Protein AF-A0A7S3SCR7-F1 (afdb_monomer)

Mean predicted aligned error: 11.05 Å

Nearest PDB structures (foldseek):
  8h96-assembly1_A  TM=3.383E-01  e=7.870E-01  Mus musculus

Organism: NCBI:txid141414

Sequence (305 aa):
SLESLTVLGFEDAAMVNVLSRLSIPKSKAAPLRSLTVMGACHTASAQKAILTTLNRHAPTLVHLELNVWTEFLSDAVDPLAEIGVMPELKQLTIRAPPLWVPWEHFAECFPNLEELTFLYSQDFARNAVEVLDDCEHPAEQQELLQEHALWLYRDAVLFARDLHKRGFRRLAKQCQSLKEIRLSVIDCSNGYDVTPAEERPGLLWRRNSSPEVSQYFCRDSTTNNITRSRLKAQAELLESTSDFIYDHTWGFGDDDMEWSDSDTEADDMEAYEEVASTAGSAAMLQVVRLFDDPSLEADFGLRRQ

Foldseek 3Di:
DAQEDEAEDADLVVLLVCLVPPPQDPDPVHAHAYYAYAYEDADPSSLVSVQVSQQVRLQRYQYYADHYDHPHCPPDQDSLLSHAARANHAYYEYAQDRPPDDLLNVCRNYVQHAEYEHEQECPLQVVLCVLVVPDPDPVVSVVSSVVVLVVSLVVLVVSVLCCLQPVFLSNLVSRVNYFKYKYFYAQCNVVTGPQPPVRTQIWMWGQDPPPVRRSGTHTPPVSLVVSLVVLVVVLVVLVVVVVVVVVPPPPDPPDDDDDDPDDPPPVVVVVSSSVSVNSSSVSVNSSSVVVVPVVSVVVNVPPDD

Structure (mmCIF, N/CA/C/O backbone):
data_AF-A0A7S3SCR7-F1
#
_entry.id   AF-A0A7S3SCR7-F1
#
loop_
_atom_site.group_PDB
_atom_site.id
_atom_site.type_symbol
_atom_site.label_atom_id
_atom_site.label_alt_id
_atom_site.label_comp_id
_atom_site.label_asym_id
_atom_site.label_entity_id
_atom_site.label_seq_id
_atom_site.pdbx_PDB_ins_code
_atom_site.Cartn_x
_atom_site.Cartn_y
_atom_site.Cartn_z
_atom_site.occupancy
_atom_site.B_iso_or_equiv
_atom_site.auth_seq_id
_atom_site.auth_comp_id
_atom_site.auth_asym_id
_atom_site.auth_atom_id
_atom_site.pdbx_PDB_model_num
ATOM 1 N N . SER A 1 1 ? -18.235 19.054 3.644 1.00 76.31 1 SER A N 1
ATOM 2 C CA . SER A 1 1 ? -17.211 18.538 4.574 1.00 76.31 1 SER A CA 1
ATOM 3 C C . SER A 1 1 ? -16.077 17.956 3.756 1.00 76.31 1 SER A C 1
ATOM 5 O O . SER A 1 1 ? -16.361 17.430 2.692 1.00 76.31 1 SER A O 1
ATOM 7 N N . LEU A 1 2 ? -14.819 18.075 4.194 1.00 86.12 2 LEU A N 1
ATOM 8 C CA . LEU A 1 2 ? -13.703 17.374 3.547 1.00 86.12 2 LEU A CA 1
ATOM 9 C C . LEU A 1 2 ? -13.487 16.043 4.278 1.00 86.12 2 LEU A C 1
ATOM 11 O O . LEU A 1 2 ? -13.000 16.045 5.404 1.00 86.12 2 LEU A O 1
ATOM 15 N N . GLU A 1 3 ? -13.902 14.935 3.668 1.00 89.81 3 GLU A N 1
ATOM 16 C CA . GLU A 1 3 ? -13.838 13.591 4.276 1.00 89.81 3 GLU A CA 1
ATOM 17 C C . GLU A 1 3 ? -12.688 12.743 3.728 1.00 89.81 3 GLU A C 1
ATOM 19 O O . GLU A 1 3 ? -12.197 11.854 4.425 1.00 89.81 3 GLU A O 1
ATOM 24 N N . SER A 1 4 ? -12.228 13.062 2.518 1.00 92.44 4 SER A N 1
ATOM 25 C CA . SER A 1 4 ? -11.099 12.426 1.848 1.00 92.44 4 SER A CA 1
ATOM 26 C C . SER A 1 4 ? -10.122 13.487 1.356 1.00 92.44 4 SER A C 1
ATOM 28 O O . SER A 1 4 ? -10.550 14.539 0.873 1.00 92.44 4 SER A O 1
ATOM 30 N N . LEU A 1 5 ? -8.826 13.221 1.493 1.00 92.19 5 LEU A N 1
ATOM 31 C CA . LEU A 1 5 ? -7.755 14.076 1.002 1.00 92.19 5 LEU A CA 1
ATOM 32 C C . LEU A 1 5 ? -6.673 13.220 0.348 1.00 92.19 5 LEU A C 1
ATOM 34 O O . LEU A 1 5 ? -6.111 12.337 0.991 1.00 92.19 5 LEU A O 1
ATOM 38 N N . THR A 1 6 ? -6.326 13.564 -0.886 1.00 91.12 6 THR A N 1
ATOM 39 C CA . THR A 1 6 ? -5.171 13.012 -1.593 1.00 91.12 6 THR A CA 1
ATOM 40 C C . THR A 1 6 ? -4.126 14.107 -1.751 1.00 91.12 6 THR A C 1
ATOM 42 O O . THR A 1 6 ? -4.428 15.192 -2.249 1.00 91.12 6 THR A O 1
ATOM 45 N N . VAL A 1 7 ? -2.904 13.834 -1.304 1.00 88.56 7 VAL A N 1
ATOM 46 C CA . VAL A 1 7 ? -1.742 14.712 -1.442 1.00 88.56 7 VAL A CA 1
ATOM 47 C C . VAL A 1 7 ? -0.752 14.036 -2.377 1.00 88.56 7 VAL A C 1
ATOM 49 O O . VAL A 1 7 ? -0.239 12.964 -2.067 1.00 88.56 7 VAL A O 1
ATOM 52 N N . LEU A 1 8 ? -0.486 14.689 -3.504 1.00 86.12 8 LEU A N 1
ATOM 53 C CA . LEU A 1 8 ? 0.542 14.298 -4.464 1.00 86.12 8 LEU A CA 1
ATOM 54 C C . LEU A 1 8 ? 1.720 15.255 -4.291 1.00 86.12 8 LEU A C 1
ATOM 56 O O . LEU A 1 8 ? 1.548 16.466 -4.446 1.00 86.12 8 LEU A O 1
ATOM 60 N N . GLY A 1 9 ? 2.887 14.740 -3.913 1.00 79.56 9 GLY A N 1
ATOM 61 C CA . GLY A 1 9 ? 4.084 15.551 -3.709 1.00 79.56 9 GLY A CA 1
ATOM 62 C C . GLY A 1 9 ? 5.292 14.955 -4.414 1.00 79.56 9 GLY A C 1
ATOM 63 O O . GLY A 1 9 ? 5.813 13.930 -3.995 1.00 79.56 9 GLY A O 1
ATOM 64 N N . PHE A 1 10 ? 5.751 15.631 -5.462 1.00 74.19 10 PHE A N 1
ATOM 65 C CA . PHE A 1 10 ? 6.926 15.236 -6.249 1.00 74.19 10 PHE A CA 1
ATOM 66 C C . PHE A 1 10 ? 8.218 15.897 -5.759 1.00 74.19 10 PHE A C 1
ATOM 68 O O . PHE A 1 10 ? 9.311 15.496 -6.140 1.00 74.19 10 PHE A O 1
ATOM 75 N N . GLU A 1 11 ? 8.085 16.893 -4.882 1.00 82.38 11 GLU A N 1
ATOM 76 C CA . GLU A 1 11 ? 9.193 17.606 -4.267 1.00 82.38 11 GLU A CA 1
ATOM 77 C C . GLU A 1 11 ? 8.974 17.720 -2.762 1.00 82.38 11 GLU A C 1
ATOM 79 O O . GLU A 1 11 ? 7.928 18.184 -2.289 1.00 82.38 11 GLU A O 1
ATOM 84 N N . ASP A 1 12 ? 10.010 17.395 -2.001 1.00 82.81 12 ASP A N 1
ATOM 85 C CA . ASP A 1 12 ? 10.017 17.508 -0.548 1.00 82.81 12 ASP A CA 1
ATOM 86 C C . ASP A 1 12 ? 9.631 18.906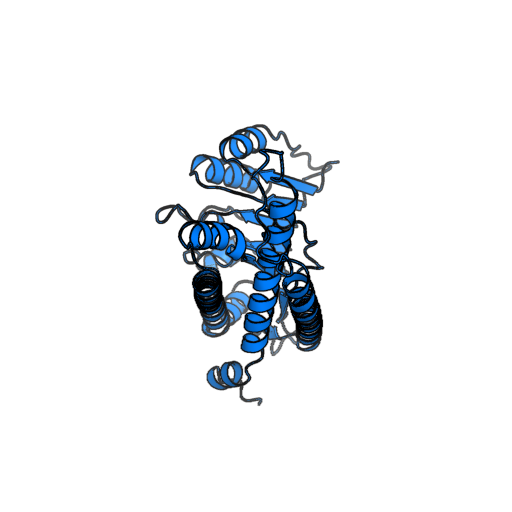 -0.055 1.00 82.81 12 ASP A C 1
ATOM 88 O O . ASP A 1 12 ? 8.861 19.051 0.895 1.00 82.81 12 ASP A O 1
ATOM 92 N N . ALA A 1 13 ? 10.136 19.957 -0.710 1.00 85.44 13 ALA A N 1
ATOM 93 C CA . ALA A 1 13 ? 9.856 21.338 -0.328 1.00 85.44 13 ALA A CA 1
ATOM 94 C C . ALA A 1 13 ? 8.366 21.681 -0.484 1.00 85.44 13 ALA A C 1
ATOM 96 O O . ALA A 1 13 ? 7.780 22.333 0.390 1.00 85.44 13 ALA A O 1
ATOM 97 N N . ALA A 1 14 ? 7.738 21.224 -1.570 1.00 84.00 14 ALA A N 1
ATOM 98 C CA . ALA A 1 14 ? 6.306 21.383 -1.784 1.00 84.00 14 ALA A CA 1
ATOM 99 C C . ALA A 1 14 ? 5.518 20.601 -0.726 1.00 84.00 14 ALA A C 1
ATOM 101 O O . ALA A 1 14 ? 4.624 21.159 -0.086 1.00 84.00 14 ALA A O 1
ATOM 102 N N . MET A 1 15 ? 5.909 19.353 -0.464 1.00 84.88 15 MET A N 1
ATOM 103 C CA . MET A 1 15 ? 5.258 18.491 0.519 1.00 84.88 15 MET A CA 1
ATOM 104 C C . MET A 1 15 ? 5.305 19.088 1.932 1.00 84.88 15 MET A C 1
ATOM 106 O O . MET A 1 15 ? 4.269 19.210 2.589 1.00 84.88 15 MET A O 1
ATOM 110 N N . VAL A 1 16 ? 6.473 19.565 2.377 1.00 86.44 16 VAL A N 1
ATOM 111 C CA . VAL A 1 16 ? 6.642 20.253 3.668 1.00 86.44 16 VAL A CA 1
ATOM 112 C C . VAL A 1 16 ? 5.748 21.488 3.753 1.00 86.44 16 VAL A C 1
ATOM 114 O O . VAL A 1 16 ? 5.052 21.688 4.755 1.00 86.44 16 VAL A O 1
ATOM 117 N N . ASN A 1 17 ? 5.736 22.324 2.713 1.00 85.69 17 ASN A N 1
ATOM 118 C CA . ASN A 1 17 ? 4.947 23.553 2.703 1.00 85.69 17 ASN A CA 1
ATOM 119 C C . ASN A 1 17 ? 3.439 23.282 2.717 1.00 85.69 17 ASN A C 1
ATOM 121 O O . ASN A 1 17 ? 2.712 23.952 3.450 1.00 85.69 17 ASN A O 1
ATOM 125 N N . VAL A 1 18 ? 2.964 22.305 1.946 1.00 86.50 18 VAL A N 1
ATOM 126 C CA . VAL A 1 18 ? 1.538 21.965 1.859 1.00 86.50 18 VAL A CA 1
ATOM 127 C C . VAL A 1 18 ? 1.061 21.305 3.152 1.00 86.50 18 VAL A C 1
ATOM 129 O O . VAL A 1 18 ? 0.123 21.797 3.779 1.00 86.50 18 VAL A O 1
ATOM 132 N N . LEU A 1 19 ? 1.735 20.246 3.610 1.00 86.25 19 LEU A N 1
ATOM 133 C CA . LEU A 1 19 ? 1.340 19.486 4.802 1.00 86.25 19 LEU A CA 1
ATOM 134 C C . LEU A 1 19 ? 1.374 20.331 6.081 1.00 86.25 19 LEU A C 1
ATOM 136 O O . LEU A 1 19 ? 0.459 20.264 6.905 1.00 86.25 19 LEU A O 1
ATOM 140 N N . SER A 1 20 ? 2.382 21.195 6.238 1.00 82.31 20 SER A N 1
ATOM 141 C CA . SER A 1 20 ? 2.464 22.079 7.408 1.00 82.31 20 SER A CA 1
ATOM 142 C C . SER A 1 20 ? 1.338 23.118 7.459 1.00 82.31 20 SER A C 1
ATOM 144 O O . SER A 1 20 ? 0.901 23.490 8.553 1.00 82.31 20 SER A O 1
ATOM 146 N N . ARG A 1 21 ? 0.837 23.559 6.297 1.00 82.38 21 ARG A N 1
ATOM 147 C CA . ARG A 1 21 ? -0.172 24.625 6.168 1.00 82.38 21 ARG A CA 1
ATOM 148 C C . ARG A 1 21 ? -1.599 24.112 6.008 1.00 82.38 21 ARG A C 1
ATOM 150 O O . ARG A 1 21 ? -2.535 24.898 6.171 1.00 82.38 21 ARG A O 1
ATOM 157 N N . LEU A 1 22 ? -1.778 22.820 5.733 1.00 80.44 22 LEU A N 1
ATOM 158 C CA . LEU A 1 22 ? -3.078 22.164 5.638 1.00 80.44 22 LEU A CA 1
ATOM 159 C C . LEU A 1 22 ? -3.844 22.306 6.962 1.00 80.44 22 LEU A C 1
ATOM 161 O O . LEU A 1 22 ? -3.678 21.548 7.922 1.00 80.44 22 LEU A O 1
ATOM 165 N N . SER A 1 23 ? -4.710 23.316 7.005 1.00 77.31 23 SER A N 1
ATOM 166 C CA . SER A 1 23 ? -5.644 23.574 8.098 1.00 77.31 23 SER A CA 1
ATOM 167 C C . SER A 1 23 ? -6.897 22.731 7.896 1.00 77.31 23 SER A C 1
ATOM 169 O O . SER A 1 23 ? -7.990 23.241 7.662 1.00 77.31 23 SER A O 1
ATOM 171 N N . ILE A 1 24 ? -6.716 21.412 7.944 1.00 75.56 24 ILE A N 1
ATOM 172 C CA . ILE A 1 24 ? -7.810 20.451 7.831 1.00 75.56 24 ILE A CA 1
ATOM 173 C C . ILE A 1 24 ? -8.643 20.555 9.118 1.00 75.56 24 ILE A C 1
ATOM 175 O O . ILE A 1 24 ? -8.101 20.363 10.217 1.00 75.56 24 ILE A O 1
ATOM 179 N N . PRO A 1 25 ? -9.941 20.890 9.025 1.00 69.62 25 PRO A N 1
ATOM 180 C CA . PRO A 1 25 ? -10.775 21.095 10.197 1.00 69.62 25 PRO A CA 1
ATOM 181 C C . PRO A 1 25 ? -10.807 19.843 11.079 1.00 69.62 25 PRO A C 1
ATOM 183 O O . PRO A 1 25 ? -11.198 18.769 10.638 1.00 69.62 25 PRO A O 1
ATOM 186 N N . LYS A 1 26 ? -10.485 19.991 12.368 1.00 69.50 26 LYS A N 1
ATOM 187 C CA . LYS A 1 26 ? -10.665 18.932 13.384 1.00 69.50 26 LYS A CA 1
ATOM 188 C C . LYS A 1 26 ? -12.116 18.804 13.861 1.00 69.50 26 LYS A C 1
ATOM 190 O O . LYS A 1 26 ? -12.376 18.257 14.931 1.00 69.50 26 LYS A O 1
ATOM 195 N N . SER A 1 27 ? -13.056 19.415 13.143 1.00 71.12 27 SER A N 1
ATOM 196 C CA . SER A 1 27 ? -14.438 19.510 13.596 1.00 71.12 27 SER A CA 1
ATOM 197 C C . SER A 1 27 ? -15.018 18.113 13.770 1.00 71.12 27 SER A C 1
ATOM 199 O O . SER A 1 27 ? -15.050 17.332 12.822 1.00 71.12 27 SER A O 1
ATOM 201 N N . LYS A 1 28 ? -15.548 17.826 14.967 1.00 67.94 28 LYS A N 1
ATOM 202 C CA . LYS A 1 28 ? -16.286 16.584 15.243 1.00 67.94 28 LYS A CA 1
ATOM 203 C C . LYS A 1 28 ? -17.454 16.369 14.277 1.00 67.94 28 LYS A C 1
ATOM 205 O O . LYS A 1 28 ? -17.873 15.235 14.095 1.00 67.94 28 LYS A O 1
ATOM 210 N N . ALA A 1 29 ? -17.979 17.441 13.680 1.00 76.44 29 ALA A N 1
ATOM 211 C CA . ALA A 1 29 ? -19.093 17.358 12.744 1.00 76.44 29 ALA A CA 1
ATOM 212 C C . ALA A 1 29 ? -18.692 16.767 11.383 1.00 76.44 29 ALA A C 1
ATOM 214 O O . ALA A 1 29 ? -19.559 16.263 10.680 1.00 76.44 29 ALA A O 1
ATOM 215 N N . ALA A 1 30 ? -17.411 16.839 11.007 1.00 82.06 30 ALA A N 1
ATOM 216 C CA . ALA A 1 30 ? -16.920 16.277 9.755 1.00 82.06 30 ALA A CA 1
ATOM 217 C C . ALA A 1 30 ? -15.398 16.060 9.784 1.00 82.06 30 ALA A C 1
ATOM 219 O O . ALA A 1 30 ? -14.648 16.885 9.250 1.00 82.06 30 ALA A O 1
ATOM 220 N N . PRO A 1 31 ? -14.931 14.993 10.447 1.00 88.94 31 PRO A N 1
ATOM 221 C CA . PRO A 1 31 ? -13.515 14.681 10.488 1.00 88.94 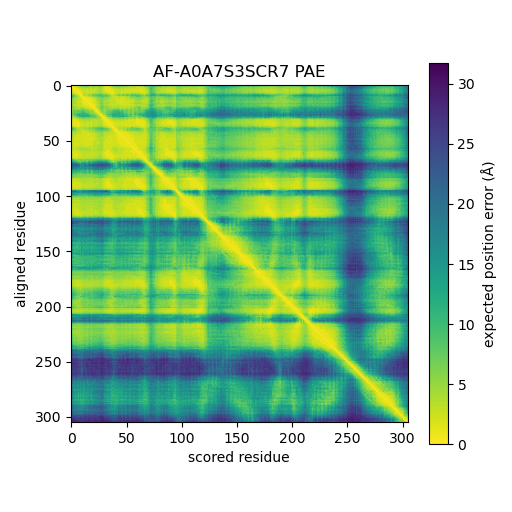31 PRO A CA 1
ATOM 222 C C . PRO A 1 31 ? -13.032 14.093 9.156 1.00 88.94 31 PRO A C 1
ATOM 224 O O . PRO A 1 31 ? -13.787 13.431 8.444 1.00 88.94 31 PRO A O 1
ATOM 227 N N . LEU A 1 32 ? -11.744 14.280 8.862 1.00 92.38 32 LEU A N 1
ATOM 228 C CA . LEU A 1 32 ? -11.077 13.575 7.771 1.00 92.38 32 LEU A CA 1
ATOM 229 C C . LEU A 1 32 ? -11.060 12.070 8.079 1.00 92.38 32 LEU A C 1
ATOM 231 O O . LEU A 1 32 ? -10.602 11.672 9.155 1.00 92.38 32 LEU A O 1
ATOM 235 N N . ARG A 1 33 ? -11.566 11.255 7.148 1.00 94.44 33 ARG A N 1
ATOM 236 C CA . ARG A 1 33 ? -11.659 9.793 7.285 1.00 94.44 33 ARG A CA 1
ATOM 237 C C . ARG A 1 33 ? -10.732 9.047 6.334 1.00 94.44 33 ARG A C 1
ATOM 239 O O . ARG A 1 33 ? -10.365 7.921 6.643 1.00 94.44 33 ARG A O 1
ATOM 246 N N . SER A 1 34 ? -10.359 9.655 5.214 1.00 95.25 34 SER A N 1
ATOM 247 C CA . SER A 1 34 ? -9.436 9.074 4.243 1.00 95.25 34 SER A CA 1
ATOM 248 C C . SER A 1 34 ? -8.285 10.034 3.964 1.00 95.25 34 SER A C 1
ATOM 250 O O . SER A 1 34 ? -8.513 11.225 3.733 1.00 95.25 34 SER A O 1
ATOM 252 N N . LEU A 1 35 ? -7.057 9.522 4.012 1.00 93.31 35 LEU A N 1
ATOM 253 C CA . LEU A 1 35 ? -5.856 10.262 3.653 1.00 93.31 35 LEU A CA 1
ATOM 254 C C . LEU A 1 35 ? -4.965 9.403 2.759 1.00 93.31 35 LEU A C 1
ATOM 256 O O . LEU A 1 35 ? -4.548 8.318 3.151 1.00 93.31 35 LEU A O 1
ATOM 260 N N . THR A 1 36 ? -4.624 9.939 1.597 1.00 92.06 36 THR A N 1
ATOM 261 C CA . THR A 1 36 ? -3.667 9.345 0.668 1.00 92.06 36 THR A CA 1
ATOM 262 C C . THR A 1 36 ? -2.504 10.311 0.495 1.00 92.06 36 THR A C 1
ATOM 264 O O . THR A 1 36 ? -2.716 11.480 0.175 1.00 92.06 36 THR A O 1
ATOM 267 N N . VAL A 1 37 ? -1.279 9.847 0.720 1.00 88.31 37 VAL A N 1
ATOM 268 C CA . VAL A 1 37 ? -0.048 10.606 0.476 1.00 88.31 37 VAL A CA 1
ATOM 269 C C . VAL A 1 37 ? 0.800 9.814 -0.505 1.00 88.31 37 VAL A C 1
ATOM 271 O O . VAL A 1 37 ? 1.181 8.680 -0.212 1.00 88.31 37 VAL A O 1
ATOM 274 N N . MET A 1 38 ? 1.077 10.408 -1.664 1.00 85.88 38 MET A N 1
ATOM 275 C CA . MET A 1 38 ? 1.859 9.782 -2.728 1.00 85.88 38 MET A CA 1
ATOM 276 C C . MET A 1 38 ? 3.005 10.682 -3.168 1.00 85.88 38 MET A C 1
ATOM 278 O O . MET A 1 38 ? 2.832 11.898 -3.297 1.00 85.88 38 MET A O 1
ATOM 282 N N . GLY A 1 39 ? 4.150 10.060 -3.434 1.00 79.62 39 GLY A N 1
ATOM 283 C CA . GLY A 1 39 ? 5.282 10.684 -4.107 1.00 79.62 39 GLY A CA 1
ATOM 284 C C . GLY A 1 39 ? 6.605 10.560 -3.358 1.00 79.62 39 GLY A C 1
ATOM 285 O O . GLY A 1 39 ? 6.803 9.669 -2.530 1.00 79.62 39 GLY A O 1
ATOM 286 N N . ALA A 1 40 ? 7.529 11.450 -3.693 1.00 73.62 40 ALA A N 1
ATOM 287 C CA . ALA A 1 40 ? 8.904 11.426 -3.224 1.00 73.62 40 ALA A CA 1
ATOM 288 C C . ALA A 1 40 ? 9.039 12.030 -1.818 1.00 73.62 40 ALA A C 1
ATOM 290 O O . ALA A 1 40 ? 8.450 13.070 -1.523 1.00 73.62 40 ALA A O 1
ATOM 291 N N . CYS A 1 41 ? 9.810 11.379 -0.944 1.00 75.12 41 CYS A N 1
ATOM 292 C CA . CYS A 1 41 ? 10.122 11.890 0.387 1.00 75.12 41 CYS A CA 1
ATOM 293 C C . CYS A 1 41 ? 11.578 11.589 0.747 1.00 75.12 41 CYS A C 1
ATOM 295 O O . CYS A 1 41 ? 11.893 10.671 1.512 1.00 75.12 41 CYS A O 1
ATOM 297 N N . HIS A 1 42 ? 12.473 12.402 0.203 1.00 76.38 42 HIS A N 1
ATOM 298 C CA . HIS A 1 42 ? 13.915 12.188 0.304 1.00 76.38 42 HIS A CA 1
ATOM 299 C C . HIS A 1 42 ? 14.542 12.802 1.570 1.00 76.38 42 HIS A C 1
ATOM 301 O O . HIS A 1 42 ? 15.675 12.484 1.922 1.00 76.38 42 HIS A O 1
ATOM 307 N N . THR A 1 43 ? 13.822 13.667 2.288 1.00 81.31 43 THR A N 1
ATOM 308 C CA . THR A 1 43 ? 14.331 14.437 3.429 1.00 81.31 43 THR A CA 1
ATOM 309 C C . THR A 1 43 ? 13.569 14.149 4.716 1.00 81.31 43 THR A C 1
ATOM 311 O O . THR A 1 43 ? 12.345 13.995 4.747 1.00 81.31 43 THR A O 1
ATOM 314 N N . ALA A 1 44 ? 14.294 14.222 5.836 1.00 81.75 44 ALA A N 1
ATOM 315 C CA . ALA A 1 44 ? 13.722 14.125 7.180 1.00 81.75 44 ALA A CA 1
ATOM 316 C C . ALA A 1 44 ? 12.627 15.180 7.449 1.00 81.75 44 ALA A C 1
ATOM 318 O O . ALA A 1 44 ? 11.694 14.944 8.216 1.00 81.75 44 ALA A O 1
ATOM 319 N N . SER A 1 45 ? 12.712 16.354 6.813 1.00 86.00 45 SER A N 1
ATOM 320 C CA . SER A 1 45 ? 11.696 17.406 6.935 1.00 86.00 45 SER A CA 1
ATOM 321 C C . SER A 1 45 ? 10.365 16.994 6.306 1.00 86.00 45 SER A C 1
ATOM 323 O O . SER A 1 45 ? 9.320 17.207 6.927 1.00 86.00 45 SER A O 1
ATOM 325 N N . ALA A 1 46 ? 10.392 16.393 5.111 1.00 84.38 46 ALA A N 1
ATOM 326 C CA . ALA A 1 46 ? 9.196 15.878 4.449 1.00 84.38 46 ALA A CA 1
ATOM 327 C C . ALA A 1 46 ? 8.572 14.733 5.260 1.00 84.38 46 ALA A C 1
ATOM 329 O O . ALA A 1 46 ? 7.381 14.793 5.577 1.00 84.38 46 ALA A O 1
ATOM 330 N N . GLN A 1 47 ? 9.389 13.788 5.741 1.00 81.88 47 GLN A N 1
ATOM 331 C CA . GLN A 1 47 ? 8.937 12.705 6.625 1.00 81.88 47 GLN A CA 1
ATOM 332 C C . GLN A 1 47 ? 8.258 13.254 7.883 1.00 81.88 47 GLN A C 1
ATOM 334 O O . GLN A 1 47 ? 7.129 12.888 8.211 1.00 81.88 47 GLN A O 1
ATOM 339 N N . LYS A 1 48 ? 8.896 14.216 8.561 1.00 85.12 48 LYS A N 1
ATOM 340 C CA . LYS A 1 48 ? 8.333 14.865 9.749 1.00 85.12 48 LYS A CA 1
ATOM 341 C C . LYS A 1 48 ? 7.016 15.580 9.454 1.00 85.12 48 LYS A C 1
ATOM 343 O O . LYS A 1 48 ? 6.120 15.576 10.302 1.00 85.12 48 LYS A O 1
ATOM 348 N N . ALA A 1 49 ? 6.877 16.202 8.285 1.00 87.62 49 ALA A N 1
ATOM 349 C CA . ALA A 1 49 ? 5.638 16.859 7.877 1.00 87.62 49 ALA A CA 1
ATOM 350 C C . ALA A 1 49 ? 4.503 15.843 7.647 1.00 87.62 49 ALA A C 1
ATOM 352 O O . ALA A 1 49 ? 3.383 16.075 8.118 1.00 87.62 49 ALA A O 1
ATOM 353 N N . ILE A 1 50 ? 4.800 14.700 7.016 1.00 87.25 50 ILE A N 1
ATOM 354 C CA . ILE A 1 50 ? 3.871 13.567 6.873 1.00 87.25 50 ILE A CA 1
ATOM 355 C C . ILE A 1 50 ? 3.455 13.063 8.254 1.00 87.25 50 ILE A C 1
ATOM 357 O O . ILE A 1 50 ? 2.269 13.096 8.575 1.00 87.25 50 ILE A O 1
ATOM 361 N N . LEU A 1 51 ? 4.409 12.701 9.113 1.00 87.38 51 LEU A N 1
ATOM 362 C CA . LEU A 1 51 ? 4.143 12.183 10.460 1.00 87.38 51 LEU A CA 1
ATOM 363 C C . LEU A 1 51 ? 3.327 13.153 11.313 1.00 87.38 51 LEU A C 1
ATOM 365 O O . LEU A 1 51 ? 2.372 12.760 11.980 1.00 87.38 51 LEU A O 1
ATOM 369 N N . THR A 1 52 ? 3.654 14.444 11.260 1.00 88.94 52 THR A N 1
ATOM 370 C CA . THR A 1 52 ? 2.897 15.485 11.968 1.00 88.94 52 THR A CA 1
ATOM 371 C C . THR A 1 52 ? 1.451 15.552 11.475 1.00 88.94 52 THR A C 1
ATOM 373 O O . THR A 1 52 ? 0.532 15.747 12.275 1.00 88.94 52 THR A O 1
ATOM 376 N N . THR A 1 53 ? 1.236 15.394 10.169 1.00 89.19 53 THR A N 1
ATOM 377 C CA . THR A 1 53 ? -0.102 15.389 9.567 1.00 89.19 53 THR A CA 1
ATOM 378 C C . THR A 1 53 ? -0.867 14.124 9.941 1.00 89.19 53 THR A C 1
ATOM 380 O O . THR A 1 53 ? -2.012 14.218 10.381 1.00 89.19 53 THR A O 1
ATOM 383 N N . LEU A 1 54 ? -0.225 12.957 9.872 1.00 89.31 54 LEU A N 1
ATOM 384 C CA . LEU A 1 54 ? -0.805 11.680 10.281 1.00 89.31 54 LEU A CA 1
ATOM 385 C C . LEU A 1 54 ? -1.217 11.706 11.749 1.00 89.31 54 LEU A C 1
ATOM 387 O O . LEU A 1 54 ? -2.388 11.511 12.054 1.00 89.31 54 LEU A O 1
ATOM 391 N N . ASN A 1 55 ? -0.311 12.066 12.658 1.00 89.44 55 ASN A N 1
ATOM 392 C CA . ASN A 1 55 ? -0.595 12.126 14.094 1.00 89.44 55 ASN A CA 1
ATOM 393 C C . ASN A 1 55 ? -1.691 13.147 14.441 1.00 89.44 55 ASN A C 1
ATOM 395 O O . ASN A 1 55 ? -2.430 12.975 15.411 1.00 89.44 55 ASN A O 1
ATOM 399 N N . ARG A 1 56 ? -1.852 14.205 13.636 1.00 89.56 56 ARG A N 1
ATOM 400 C CA . ARG A 1 56 ? -2.937 15.184 13.799 1.00 89.56 56 ARG A CA 1
ATOM 401 C C . ARG A 1 56 ? -4.320 14.593 13.499 1.00 89.56 56 ARG A C 1
ATOM 403 O O . ARG A 1 56 ? -5.288 15.055 14.108 1.00 89.56 56 ARG A O 1
ATOM 410 N N . HIS A 1 57 ? -4.408 13.630 12.581 1.00 89.94 57 HIS A N 1
ATOM 411 C CA . HIS A 1 57 ? -5.662 13.051 12.077 1.00 89.94 57 HIS A CA 1
ATOM 412 C C . HIS A 1 57 ? -5.873 11.575 12.456 1.00 89.94 57 HIS A C 1
ATOM 414 O O . HIS A 1 57 ? -6.979 11.064 12.303 1.00 89.94 57 HIS A O 1
ATOM 420 N N . ALA A 1 58 ? -4.866 10.927 13.041 1.00 89.31 58 ALA A N 1
ATOM 421 C CA . ALA A 1 58 ? -4.858 9.534 13.486 1.00 89.31 58 ALA A CA 1
ATOM 422 C C . ALA A 1 58 ? -6.144 9.064 14.201 1.00 89.31 58 ALA A C 1
ATOM 424 O O . ALA A 1 58 ? -6.627 7.984 13.868 1.00 89.31 58 ALA A O 1
ATOM 425 N N . PRO A 1 59 ? -6.767 9.843 15.115 1.00 91.56 59 PRO A N 1
ATOM 426 C CA . PRO A 1 59 ? -7.959 9.380 15.829 1.00 91.56 59 PRO A CA 1
ATOM 427 C C . PRO A 1 59 ? -9.211 9.204 14.963 1.00 91.56 59 PRO A C 1
ATOM 429 O O . PRO A 1 59 ? -10.189 8.647 15.448 1.00 91.56 59 PRO A O 1
ATOM 432 N N . THR A 1 60 ? -9.238 9.742 13.740 1.00 92.81 60 THR A N 1
ATOM 433 C CA . THR A 1 60 ? -10.443 9.752 12.893 1.00 92.81 60 THR A CA 1
ATOM 434 C C . THR A 1 60 ? -10.260 9.081 11.540 1.00 92.81 60 THR A C 1
ATOM 436 O O . THR A 1 60 ? -11.255 8.860 10.844 1.00 92.81 60 THR A O 1
ATOM 439 N N . LEU A 1 61 ? -9.017 8.781 11.158 1.00 94.62 61 LEU A N 1
ATOM 440 C CA . LEU A 1 61 ? -8.707 8.115 9.901 1.00 94.62 61 LEU A CA 1
ATOM 441 C C . LEU A 1 61 ? -9.216 6.674 9.924 1.00 94.62 61 LEU A C 1
ATOM 443 O O . LEU A 1 61 ? -8.976 5.928 10.866 1.00 94.62 61 LEU A O 1
ATOM 447 N N . VAL A 1 62 ? -9.915 6.315 8.854 1.00 96.75 62 VAL A N 1
ATOM 448 C CA . VAL A 1 62 ? -10.446 4.979 8.565 1.00 96.75 62 VAL A CA 1
ATOM 449 C C . VAL A 1 62 ? -9.670 4.340 7.416 1.00 96.75 62 VAL A C 1
ATOM 451 O O . VAL A 1 62 ? -9.437 3.133 7.436 1.00 96.75 62 VAL A O 1
ATOM 454 N N . HIS A 1 63 ? -9.244 5.156 6.451 1.00 96.69 63 HIS A N 1
ATOM 455 C CA . HIS A 1 63 ? -8.429 4.756 5.314 1.00 96.69 63 HIS A CA 1
ATOM 456 C C . HIS A 1 63 ? -7.136 5.577 5.278 1.00 96.69 63 HIS A C 1
ATOM 458 O O . HIS A 1 63 ? -7.169 6.806 5.418 1.00 96.69 63 HIS A O 1
ATOM 464 N N . LEU A 1 64 ? -6.009 4.893 5.095 1.00 94.25 64 LEU A N 1
ATOM 465 C CA . LEU A 1 64 ? -4.696 5.502 4.946 1.00 94.25 64 LEU A CA 1
ATOM 466 C C . LEU A 1 64 ? -3.930 4.815 3.818 1.00 94.25 64 LEU A C 1
ATOM 468 O O . LEU A 1 64 ? -3.683 3.614 3.884 1.00 94.25 64 LEU A O 1
ATOM 472 N N . GLU A 1 65 ? -3.488 5.595 2.838 1.00 92.69 65 GLU A N 1
ATOM 473 C CA . GLU A 1 65 ? -2.537 5.156 1.821 1.00 92.69 65 GLU A CA 1
ATOM 474 C C . GLU A 1 65 ? -1.260 5.999 1.898 1.00 92.69 65 GLU A C 1
ATOM 476 O O . GLU A 1 65 ? -1.293 7.218 1.735 1.00 92.69 65 GLU A O 1
ATOM 481 N N . LEU A 1 66 ? -0.131 5.344 2.170 1.00 88.50 66 LEU A N 1
ATOM 482 C CA . LEU A 1 66 ? 1.209 5.924 2.183 1.00 88.50 66 LEU A CA 1
ATOM 483 C C . LEU A 1 66 ? 2.037 5.284 1.067 1.00 88.50 66 LEU A C 1
ATOM 485 O O . LEU A 1 66 ? 2.724 4.279 1.264 1.00 88.50 66 LEU A O 1
ATOM 489 N N . ASN A 1 67 ? 1.972 5.890 -0.113 1.00 84.62 67 ASN A N 1
ATOM 490 C CA . ASN A 1 67 ? 2.765 5.518 -1.279 1.00 84.62 67 ASN A CA 1
ATOM 491 C C . ASN A 1 67 ? 3.963 6.472 -1.413 1.00 84.62 67 ASN A C 1
ATOM 493 O O . ASN A 1 67 ? 4.052 7.264 -2.351 1.00 84.62 67 ASN A O 1
ATOM 497 N N . VAL A 1 68 ? 4.836 6.459 -0.406 1.00 75.50 68 VAL A N 1
ATOM 498 C CA . VAL A 1 68 ? 5.915 7.441 -0.250 1.00 75.50 68 VAL A CA 1
ATOM 499 C C . VAL A 1 68 ? 7.279 6.781 -0.450 1.00 75.50 68 VAL A C 1
ATOM 501 O O . VAL A 1 68 ? 7.543 5.738 0.143 1.00 75.50 68 VAL A O 1
ATOM 504 N N . TRP A 1 69 ? 8.143 7.383 -1.270 1.00 69.94 69 TRP A N 1
ATOM 505 C CA . TRP A 1 69 ? 9.479 6.856 -1.568 1.00 69.94 69 TRP A CA 1
ATOM 506 C C . TRP A 1 69 ? 10.468 7.338 -0.511 1.00 69.94 69 TRP A C 1
ATOM 508 O O . TRP A 1 69 ? 10.654 8.544 -0.348 1.00 69.94 69 TRP A O 1
ATOM 518 N N . THR A 1 70 ? 11.111 6.406 0.193 1.00 60.91 70 THR A N 1
ATOM 519 C CA . THR A 1 70 ? 12.094 6.709 1.249 1.00 60.91 70 THR A CA 1
ATOM 520 C C . THR A 1 70 ? 13.476 6.117 0.965 1.00 60.91 70 THR A C 1
ATOM 522 O O . THR A 1 70 ? 14.293 6.039 1.879 1.00 60.91 70 THR A O 1
ATOM 525 N N . GLU A 1 71 ? 13.743 5.705 -0.282 1.00 51.78 71 GLU A N 1
ATOM 526 C CA . GLU A 1 71 ? 14.892 4.879 -0.711 1.00 51.78 71 GLU A CA 1
ATOM 527 C C . GLU A 1 71 ? 16.290 5.428 -0.359 1.00 51.78 71 GLU A C 1
ATOM 529 O O . GLU A 1 71 ? 17.279 4.714 -0.464 1.00 51.78 71 GLU A O 1
ATOM 534 N N . PHE A 1 72 ? 16.400 6.661 0.136 1.00 44.28 72 PHE A N 1
ATOM 535 C CA . PHE A 1 72 ? 17.679 7.360 0.295 1.00 44.28 72 PHE A CA 1
ATOM 536 C C . PHE A 1 72 ? 18.109 7.604 1.738 1.00 44.28 72 PHE A C 1
ATOM 538 O O . PHE A 1 72 ? 19.101 8.288 1.983 1.00 44.28 72 PHE A O 1
ATOM 545 N N . LEU A 1 73 ? 17.391 7.054 2.714 1.00 38.72 73 LEU A N 1
ATOM 546 C CA . LEU A 1 73 ? 17.729 7.253 4.115 1.00 38.72 73 LEU A CA 1
ATOM 547 C C . LEU A 1 73 ? 18.045 5.910 4.766 1.00 38.72 73 LEU A C 1
ATOM 549 O O . LEU A 1 73 ? 17.267 5.398 5.564 1.00 38.72 73 LEU A O 1
ATOM 553 N N . SER A 1 74 ? 19.224 5.368 4.456 1.00 41.16 74 SER A N 1
ATOM 554 C CA . SER A 1 74 ? 19.806 4.197 5.134 1.00 41.16 74 SER A CA 1
ATOM 555 C C . SER A 1 74 ? 19.814 4.318 6.667 1.00 41.16 74 SER A C 1
ATOM 557 O O . SER A 1 74 ? 19.876 3.303 7.357 1.00 41.16 74 SER A O 1
ATOM 559 N N . ASP A 1 75 ? 19.702 5.549 7.181 1.00 49.31 75 ASP A N 1
ATOM 560 C CA . ASP A 1 75 ? 19.701 5.887 8.603 1.00 49.31 75 ASP A CA 1
ATOM 561 C C . ASP A 1 75 ? 18.361 6.458 9.115 1.00 49.31 75 ASP A C 1
ATOM 563 O O . ASP A 1 75 ? 18.244 6.729 10.314 1.00 49.31 75 ASP A O 1
ATOM 567 N N . ALA A 1 76 ? 17.349 6.686 8.261 1.00 51.94 76 ALA A N 1
ATOM 568 C CA . ALA A 1 76 ? 16.065 7.182 8.762 1.00 51.94 76 ALA A CA 1
ATOM 569 C C . ALA A 1 76 ? 15.228 6.045 9.327 1.00 51.94 76 ALA A C 1
ATOM 571 O O . ALA A 1 76 ? 15.009 5.007 8.704 1.00 51.94 76 ALA A O 1
ATOM 572 N N . VAL A 1 77 ? 14.714 6.301 10.524 1.00 59.09 77 VAL A N 1
ATOM 573 C CA . VAL A 1 77 ? 13.669 5.500 11.138 1.00 59.09 77 VAL A CA 1
ATOM 574 C C . VAL A 1 77 ? 12.467 5.503 10.196 1.00 59.09 77 VAL A C 1
ATOM 576 O O . VAL A 1 77 ? 12.007 6.561 9.766 1.00 59.09 77 VAL A O 1
ATOM 579 N N . ASP A 1 78 ? 11.988 4.308 9.855 1.00 63.81 78 ASP A N 1
ATOM 580 C CA . ASP A 1 78 ? 10.792 4.126 9.040 1.00 63.81 78 ASP A CA 1
ATOM 581 C C . ASP A 1 78 ? 9.644 4.995 9.589 1.00 63.81 78 ASP A C 1
ATOM 583 O O . ASP A 1 78 ? 9.377 4.924 10.796 1.00 63.81 78 ASP A O 1
ATOM 587 N N . PRO A 1 79 ? 8.942 5.795 8.761 1.00 65.44 79 PRO A N 1
ATOM 588 C CA . PRO A 1 79 ? 7.827 6.612 9.227 1.00 65.44 79 PRO A CA 1
ATOM 589 C C . PRO A 1 79 ? 6.803 5.806 10.041 1.00 65.44 79 PRO A C 1
ATOM 591 O O . PRO A 1 79 ? 6.263 6.305 11.026 1.00 65.44 79 PRO A O 1
ATOM 594 N N . LEU A 1 80 ? 6.575 4.535 9.701 1.00 68.44 80 LEU A N 1
ATOM 595 C CA . LEU A 1 80 ? 5.648 3.662 10.421 1.00 68.44 80 LEU A CA 1
ATOM 596 C C . LEU A 1 80 ? 6.072 3.386 11.871 1.00 68.44 80 LEU A C 1
ATOM 598 O O . LEU A 1 80 ? 5.210 3.121 12.708 1.00 68.44 80 LEU A O 1
ATOM 602 N N . ALA A 1 81 ? 7.361 3.478 12.203 1.00 74.25 81 ALA A N 1
ATOM 603 C CA . ALA A 1 81 ? 7.836 3.305 13.575 1.00 74.25 81 ALA A CA 1
ATOM 604 C C . ALA A 1 81 ? 7.455 4.488 14.485 1.00 74.25 81 ALA A C 1
ATOM 606 O O . ALA A 1 81 ? 7.287 4.302 15.689 1.00 74.25 81 ALA A O 1
ATOM 607 N N . GLU A 1 82 ? 7.277 5.686 13.919 1.00 80.12 82 GLU A N 1
ATOM 608 C CA . GLU A 1 82 ? 6.929 6.912 14.655 1.00 80.12 82 GLU A CA 1
ATOM 609 C C . GLU A 1 82 ? 5.439 7.285 14.565 1.00 80.12 82 GLU A C 1
ATOM 611 O O . GLU A 1 82 ? 4.993 8.280 15.154 1.00 80.12 82 GLU A O 1
ATOM 616 N N . ILE A 1 83 ? 4.646 6.501 13.833 1.00 83.31 83 ILE A N 1
ATOM 617 C CA . ILE A 1 83 ? 3.199 6.692 13.766 1.00 83.31 83 ILE A CA 1
ATOM 618 C C . ILE A 1 83 ? 2.569 6.376 15.128 1.00 83.31 83 ILE A C 1
ATOM 620 O O . ILE A 1 83 ? 2.767 5.306 15.702 1.00 83.31 83 ILE A O 1
ATOM 624 N N . GLY A 1 84 ? 1.775 7.322 15.636 1.00 86.69 84 GLY A N 1
ATOM 625 C CA . GLY A 1 84 ? 0.941 7.113 16.814 1.00 86.69 84 GLY A CA 1
ATOM 626 C C . GLY A 1 84 ? -0.236 6.172 16.542 1.00 86.69 84 GLY A C 1
ATOM 627 O O . GLY A 1 84 ? -0.559 5.851 15.402 1.00 86.69 84 GLY A O 1
ATOM 628 N N . VAL A 1 85 ? -0.925 5.759 17.605 1.00 92.75 85 VAL A N 1
ATOM 629 C CA . VAL A 1 85 ? -2.068 4.839 17.504 1.00 92.75 85 VAL A CA 1
ATOM 630 C C . VAL A 1 85 ? -3.197 5.444 16.661 1.00 92.75 85 VAL A C 1
ATOM 632 O O . VAL A 1 85 ? -3.668 6.551 16.935 1.00 92.75 85 VAL A O 1
ATOM 635 N N . MET A 1 86 ? -3.666 4.686 15.670 1.00 94.69 86 MET A N 1
ATOM 636 C CA . MET A 1 86 ? -4.793 5.007 14.793 1.00 94.69 86 MET A CA 1
ATOM 637 C C . MET A 1 86 ? -5.953 4.037 15.069 1.00 94.69 86 MET A C 1
ATOM 639 O O . MET A 1 86 ? -6.103 3.021 14.387 1.00 94.69 86 MET A O 1
ATOM 643 N N . PRO A 1 87 ? -6.785 4.309 16.091 1.00 95.31 87 PRO A N 1
ATOM 644 C CA . PRO A 1 87 ? -7.763 3.343 16.588 1.00 95.31 87 PRO A CA 1
ATOM 645 C C . PRO A 1 87 ? -8.917 3.075 15.617 1.00 95.31 87 PRO A C 1
ATOM 647 O O . PRO A 1 87 ? -9.522 2.015 15.690 1.00 95.31 87 PRO A O 1
ATOM 650 N N . GLU A 1 88 ? -9.235 4.001 14.715 1.00 96.19 88 GLU A N 1
ATOM 651 C CA . GLU A 1 88 ? -10.354 3.862 13.770 1.00 96.19 88 GLU A CA 1
ATOM 652 C C . GLU A 1 88 ? -9.917 3.327 12.398 1.00 96.19 88 GLU A C 1
ATOM 654 O O . GLU A 1 88 ? -10.764 3.117 11.524 1.00 96.19 88 GLU A O 1
ATOM 659 N N . LEU A 1 89 ? -8.611 3.105 12.199 1.00 96.81 89 LEU A N 1
ATOM 660 C CA . LEU A 1 89 ? -8.062 2.719 10.907 1.00 96.81 89 LEU A CA 1
ATOM 661 C C . LEU A 1 89 ? -8.458 1.282 10.566 1.00 96.81 89 LEU A C 1
ATOM 663 O O . LEU A 1 89 ? -8.146 0.349 11.303 1.00 96.81 89 LEU A O 1
ATOM 667 N N . LYS A 1 90 ? -9.123 1.120 9.421 1.00 97.31 90 LYS A N 1
ATOM 668 C CA . LYS A 1 90 ? -9.587 -0.167 8.891 1.00 97.31 90 LYS A CA 1
ATOM 669 C C . LYS A 1 90 ? -8.807 -0.609 7.668 1.00 97.31 90 LYS A C 1
ATOM 671 O O . LYS A 1 90 ? -8.628 -1.807 7.483 1.00 97.31 90 LYS A O 1
ATOM 676 N N . GLN A 1 91 ? -8.354 0.335 6.852 1.00 96.94 91 GLN A N 1
ATOM 677 C CA . GLN A 1 91 ? -7.648 0.060 5.608 1.00 96.94 91 GLN A CA 1
ATOM 678 C C . GLN A 1 91 ? -6.315 0.799 5.611 1.00 96.94 91 GLN A C 1
ATOM 680 O O . GLN A 1 91 ? -6.285 2.023 5.762 1.00 96.94 91 GLN A O 1
ATOM 685 N N . LEU A 1 92 ? -5.230 0.045 5.458 1.00 94.06 92 LEU A N 1
ATOM 686 C CA . LEU A 1 92 ? -3.875 0.573 5.386 1.00 94.06 92 LEU A CA 1
ATOM 687 C C . LEU A 1 92 ? -3.200 0.072 4.116 1.00 94.06 92 LEU A C 1
ATOM 689 O O . LEU A 1 92 ? -3.036 -1.131 3.926 1.00 94.06 92 LEU A O 1
ATOM 693 N N . THR A 1 93 ? -2.761 1.008 3.290 1.00 92.00 93 THR A N 1
ATOM 694 C CA . THR A 1 93 ? -1.952 0.756 2.104 1.00 92.00 93 THR A CA 1
ATOM 695 C C . THR A 1 93 ? -0.586 1.402 2.308 1.00 92.00 93 THR A C 1
ATOM 697 O O . THR A 1 93 ? -0.505 2.601 2.559 1.00 92.00 93 THR A O 1
ATOM 700 N N . ILE A 1 94 ? 0.492 0.627 2.236 1.00 87.62 94 ILE A N 1
ATOM 701 C CA . ILE A 1 94 ? 1.869 1.092 2.475 1.00 87.62 94 ILE A CA 1
ATOM 702 C C . ILE A 1 94 ? 2.814 0.471 1.457 1.00 87.62 94 ILE A C 1
ATOM 704 O O . ILE A 1 94 ? 2.571 -0.652 1.022 1.00 87.62 94 ILE A O 1
ATOM 708 N N . ARG A 1 95 ? 3.914 1.140 1.101 1.00 79.19 95 ARG A N 1
ATOM 709 C CA . ARG A 1 95 ? 4.997 0.464 0.370 1.00 79.19 95 ARG A CA 1
ATOM 710 C C . ARG A 1 95 ? 5.594 -0.682 1.205 1.00 79.19 95 ARG A C 1
ATOM 712 O O . ARG A 1 95 ? 5.600 -0.624 2.434 1.00 79.19 95 ARG A O 1
ATOM 719 N N . ALA A 1 96 ? 5.976 -1.764 0.522 1.00 61.72 96 ALA A N 1
ATOM 720 C CA . ALA A 1 96 ? 6.417 -3.036 1.097 1.00 61.72 96 ALA A CA 1
ATOM 721 C C . ALA A 1 96 ? 7.511 -2.876 2.175 1.00 61.72 96 ALA A C 1
ATOM 723 O O . ALA A 1 96 ? 8.282 -1.924 2.159 1.00 61.72 96 ALA A O 1
ATOM 724 N N . PRO A 1 97 ? 7.553 -3.829 3.115 1.00 58.69 97 PRO A N 1
ATOM 725 C CA . PRO A 1 97 ? 7.291 -3.604 4.528 1.00 58.69 97 PRO A CA 1
ATOM 726 C C . PRO A 1 97 ? 8.333 -2.722 5.232 1.00 58.69 97 PRO A C 1
ATOM 728 O O . PRO A 1 97 ? 9.504 -2.701 4.847 1.00 58.69 97 PRO A O 1
ATOM 731 N N . PRO A 1 98 ? 7.961 -2.152 6.388 1.00 58.91 98 PRO A N 1
ATOM 732 C CA . PRO A 1 98 ? 8.936 -1.601 7.309 1.00 58.91 98 PRO A CA 1
ATOM 733 C C . PRO A 1 98 ? 9.823 -2.725 7.853 1.00 58.91 98 PRO A C 1
ATOM 735 O O . PRO A 1 98 ? 9.438 -3.433 8.786 1.00 58.91 98 PRO A O 1
ATOM 738 N N . LEU A 1 99 ? 11.024 -2.907 7.296 1.00 60.09 99 LEU A N 1
ATOM 739 C CA . LEU A 1 99 ? 11.979 -3.941 7.735 1.00 60.09 99 LEU A CA 1
ATOM 740 C C . LEU A 1 99 ? 12.300 -3.858 9.242 1.00 60.09 99 LEU A C 1
ATOM 742 O O . LEU A 1 99 ? 12.749 -4.835 9.843 1.00 60.09 99 LEU A O 1
ATOM 746 N N . TRP A 1 100 ? 12.035 -2.703 9.856 1.00 67.38 100 TRP A N 1
ATOM 747 C CA . TRP A 1 100 ? 12.411 -2.363 11.224 1.00 67.38 100 TRP A CA 1
ATOM 748 C C . TRP A 1 100 ? 11.242 -2.293 12.212 1.00 67.38 100 TRP A C 1
ATOM 750 O O . TRP A 1 100 ? 11.490 -2.098 13.401 1.00 67.38 100 TRP A O 1
ATOM 760 N N . VAL A 1 101 ? 9.987 -2.469 11.774 1.00 73.62 101 VAL A N 1
ATOM 761 C CA . VAL A 1 101 ? 8.820 -2.397 12.672 1.00 73.62 101 VAL A CA 1
ATOM 762 C C . VAL A 1 101 ? 8.377 -3.804 13.086 1.00 73.62 101 VAL A C 1
ATOM 764 O O . VAL A 1 101 ? 7.909 -4.580 12.249 1.00 73.62 101 VAL A O 1
ATOM 767 N N . PRO A 1 102 ? 8.474 -4.167 14.380 1.00 82.12 102 PRO A N 1
ATOM 768 C CA . PRO A 1 102 ? 7.919 -5.420 14.875 1.00 82.12 102 PRO A CA 1
ATOM 769 C C . PRO A 1 102 ? 6.402 -5.489 14.655 1.00 82.12 102 PRO A C 1
ATOM 771 O O . PRO A 1 102 ? 5.688 -4.511 14.874 1.00 82.12 102 PRO A O 1
ATOM 774 N N . TRP A 1 103 ? 5.886 -6.669 14.300 1.00 83.25 103 TRP A N 1
ATOM 775 C CA . TRP A 1 103 ? 4.446 -6.880 14.091 1.00 83.25 103 TRP A CA 1
ATOM 776 C C . TRP A 1 103 ? 3.601 -6.617 15.346 1.00 83.25 103 TRP A C 1
ATOM 778 O O . TRP A 1 103 ? 2.425 -6.288 15.233 1.00 83.25 103 TRP A O 1
ATOM 788 N N . GLU A 1 104 ? 4.189 -6.763 16.535 1.00 85.94 104 GLU A N 1
ATOM 789 C CA . GLU A 1 104 ? 3.591 -6.366 17.812 1.00 85.94 104 GLU A CA 1
ATOM 790 C C . GLU A 1 104 ? 3.288 -4.862 17.840 1.00 85.94 104 GLU A C 1
ATOM 792 O O . GLU A 1 104 ? 2.139 -4.476 18.028 1.00 85.94 104 GLU A O 1
ATOM 797 N N . HIS A 1 105 ? 4.301 -4.031 17.570 1.00 86.69 105 HIS A N 1
ATOM 798 C CA . HIS A 1 105 ? 4.159 -2.572 17.506 1.00 86.69 105 HIS A CA 1
ATOM 799 C C . HIS A 1 105 ? 3.164 -2.163 16.421 1.00 86.69 105 HIS A C 1
ATOM 801 O O . HIS A 1 105 ? 2.289 -1.334 16.646 1.00 86.69 105 HIS A O 1
ATOM 807 N N . PHE A 1 106 ? 3.232 -2.813 15.257 1.00 86.88 106 PHE A N 1
ATOM 808 C CA . PHE A 1 106 ? 2.283 -2.587 14.170 1.00 86.88 106 PHE A CA 1
ATOM 809 C C . PHE A 1 106 ? 0.826 -2.820 14.610 1.00 86.88 106 PHE A C 1
ATOM 811 O O . PHE A 1 106 ? -0.048 -2.001 14.333 1.00 86.88 106 PHE A O 1
ATOM 818 N N . ALA A 1 107 ? 0.554 -3.909 15.333 1.00 89.25 107 ALA A N 1
ATOM 819 C CA . ALA A 1 107 ? -0.786 -4.208 15.833 1.00 89.25 107 ALA A CA 1
ATOM 820 C C . ALA A 1 107 ? -1.251 -3.233 16.928 1.00 89.25 107 ALA A C 1
ATOM 822 O O . ALA A 1 107 ? -2.440 -2.924 17.002 1.00 89.25 107 ALA A O 1
ATOM 823 N N . GLU A 1 108 ? -0.331 -2.734 17.758 1.00 91.25 108 GLU A N 1
ATOM 824 C CA . GLU A 1 108 ? -0.620 -1.691 18.749 1.00 91.25 108 GLU A CA 1
ATOM 825 C C . GLU A 1 108 ? -0.999 -0.364 18.080 1.00 91.25 108 GLU A C 1
ATOM 827 O O . GLU A 1 108 ? -1.937 0.303 18.523 1.00 91.25 108 GLU A O 1
ATOM 832 N N . CYS A 1 109 ? -0.323 -0.001 16.985 1.00 91.31 109 CYS A N 1
ATOM 833 C CA . CYS A 1 109 ? -0.649 1.196 16.215 1.00 91.31 109 CYS A CA 1
ATOM 834 C C . CYS A 1 109 ? -1.990 1.077 15.477 1.00 91.31 109 CYS A C 1
ATOM 836 O O . CYS A 1 109 ? -2.703 2.075 15.369 1.00 91.31 109 CYS A O 1
ATOM 838 N N . PHE A 1 110 ? -2.362 -0.118 15.002 1.00 93.62 110 PHE A N 1
ATOM 839 C CA . PHE A 1 110 ? -3.543 -0.333 14.153 1.00 93.62 110 PHE A CA 1
ATOM 840 C C . PHE A 1 110 ? -4.479 -1.431 14.703 1.00 93.62 110 PHE A C 1
ATOM 842 O O . PHE A 1 110 ? -4.691 -2.462 14.058 1.00 93.62 110 PHE A O 1
ATOM 849 N N . PRO A 1 111 ? -5.092 -1.232 15.886 1.00 94.12 111 PRO A N 1
ATOM 850 C CA . PRO A 1 111 ? -5.810 -2.296 16.597 1.00 94.12 111 PRO A CA 1
ATOM 851 C C . PRO A 1 111 ? -7.065 -2.807 15.868 1.00 94.12 111 PRO A C 1
ATOM 853 O O . PRO A 1 111 ? -7.479 -3.951 16.065 1.00 94.12 111 PRO A O 1
ATOM 856 N N . ASN A 1 112 ? -7.673 -1.975 15.018 1.00 96.06 112 ASN A N 1
ATOM 857 C CA . ASN A 1 112 ? -8.900 -2.291 14.282 1.00 96.06 112 ASN A CA 1
ATOM 858 C C . ASN A 1 112 ? -8.674 -2.492 12.779 1.00 96.06 112 ASN A C 1
ATOM 860 O O . ASN A 1 112 ? -9.638 -2.475 12.014 1.00 96.06 112 ASN A O 1
ATOM 864 N N . LEU A 1 113 ? -7.425 -2.713 12.359 1.00 95.88 113 LEU A N 1
ATOM 865 C CA . LEU A 1 113 ? -7.096 -2.897 10.952 1.00 95.88 113 LEU A CA 1
ATOM 866 C C . LEU A 1 113 ? -7.802 -4.131 10.384 1.00 95.88 113 LEU A C 1
ATOM 868 O O . LEU A 1 113 ? -7.671 -5.222 10.935 1.00 95.88 113 LEU A O 1
ATOM 872 N N . GLU A 1 114 ? -8.531 -3.956 9.284 1.00 96.31 114 GLU A N 1
ATOM 873 C CA . GLU A 1 114 ? -9.281 -5.004 8.585 1.00 96.31 114 GLU A CA 1
ATOM 874 C C . GLU A 1 114 ? -8.603 -5.403 7.266 1.00 96.31 114 GLU A C 1
ATOM 876 O O . GLU A 1 114 ? -8.632 -6.577 6.896 1.00 96.31 114 GLU A O 1
ATOM 881 N N . GLU A 1 115 ? -7.943 -4.465 6.588 1.00 95.75 115 GLU A N 1
ATOM 882 C CA . GLU A 1 115 ? -7.300 -4.672 5.290 1.00 95.75 115 GLU A CA 1
ATOM 883 C C . GLU A 1 115 ? -5.900 -4.049 5.280 1.00 95.75 115 GLU A C 1
ATOM 885 O O . GLU A 1 115 ? -5.726 -2.873 5.610 1.00 95.75 115 GLU A O 1
ATOM 890 N N . LEU A 1 116 ? -4.904 -4.842 4.883 1.00 93.12 116 LEU A N 1
ATOM 891 C CA . LEU A 1 116 ? -3.513 -4.414 4.747 1.00 93.12 116 LEU A CA 1
ATOM 892 C C . LEU A 1 116 ? -3.027 -4.651 3.320 1.00 93.12 116 LEU A C 1
ATOM 894 O O . LEU A 1 116 ? -2.919 -5.796 2.887 1.00 93.12 116 LEU A O 1
ATOM 898 N N . THR A 1 117 ? -2.690 -3.583 2.610 1.00 91.06 117 THR A N 1
ATOM 899 C CA . THR A 1 117 ? -2.117 -3.650 1.266 1.00 91.06 117 THR A CA 1
ATOM 900 C C . THR A 1 117 ? -0.656 -3.231 1.303 1.00 91.06 117 THR A C 1
ATOM 902 O O . THR A 1 117 ? -0.328 -2.111 1.686 1.00 91.06 117 THR A O 1
ATOM 905 N N . PHE A 1 118 ? 0.223 -4.124 0.863 1.00 86.50 118 PHE A N 1
ATOM 906 C CA . PHE A 1 118 ? 1.601 -3.792 0.539 1.00 86.50 118 PHE A CA 1
ATOM 907 C C . PHE A 1 118 ? 1.676 -3.401 -0.934 1.00 86.50 118 PHE A C 1
ATOM 909 O O . PHE A 1 118 ? 1.314 -4.194 -1.803 1.00 86.50 118 PHE A O 1
ATOM 916 N N . LEU A 1 119 ? 2.132 -2.183 -1.202 1.00 82.12 119 LEU A N 1
ATOM 917 C CA . LEU A 1 119 ? 2.472 -1.698 -2.527 1.00 82.12 119 LEU A CA 1
ATOM 918 C C . LEU A 1 119 ? 3.915 -2.087 -2.818 1.00 82.12 119 LEU A C 1
ATOM 920 O O . LEU A 1 119 ? 4.844 -1.677 -2.123 1.00 82.12 119 LEU A O 1
ATOM 924 N N . TYR A 1 120 ? 4.097 -2.892 -3.846 1.00 75.12 120 TYR A N 1
ATOM 925 C CA . TYR A 1 120 ? 5.402 -3.193 -4.388 1.00 75.12 120 TYR A CA 1
ATOM 9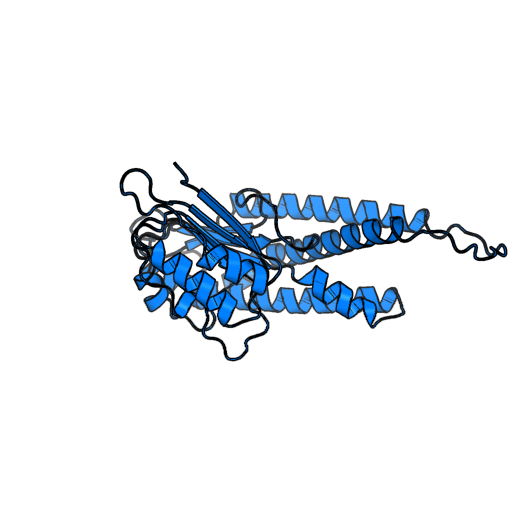26 C C . TYR A 1 120 ? 5.618 -2.295 -5.602 1.00 75.12 120 TYR A C 1
ATOM 928 O O . TYR A 1 120 ? 4.862 -2.382 -6.572 1.00 75.12 120 TYR A O 1
ATOM 936 N N . SER A 1 121 ? 6.587 -1.384 -5.509 1.00 68.12 121 SER A N 1
ATOM 937 C CA . SER A 1 121 ? 6.867 -0.461 -6.603 1.00 68.12 121 SER A CA 1
ATOM 938 C C . SER A 1 121 ? 7.621 -1.134 -7.722 1.00 68.12 121 SER A C 1
ATOM 940 O O . SER A 1 121 ? 8.623 -1.807 -7.488 1.00 68.12 121 SER A O 1
ATOM 942 N N . GLN A 1 122 ? 7.174 -0.875 -8.942 1.00 53.91 122 GLN A N 1
ATOM 943 C CA . GLN A 1 122 ? 8.008 -0.982 -10.123 1.00 53.91 122 GLN A CA 1
ATOM 944 C C . GLN A 1 122 ? 8.866 0.281 -10.257 1.00 53.91 122 GLN A C 1
ATOM 946 O O . GLN A 1 122 ? 8.799 0.973 -11.269 1.00 53.91 122 GLN A O 1
ATOM 951 N N . ASP A 1 123 ? 9.755 0.547 -9.293 1.00 54.09 123 ASP A N 1
ATOM 952 C CA . ASP A 1 123 ? 10.833 1.536 -9.510 1.00 54.09 123 ASP A CA 1
ATOM 953 C C . ASP A 1 123 ? 11.804 1.081 -10.631 1.00 54.09 123 ASP A C 1
ATOM 955 O O . ASP A 1 123 ? 12.754 1.777 -10.980 1.00 54.09 123 ASP A O 1
ATOM 959 N N . PHE A 1 124 ? 11.472 -0.049 -11.276 1.00 45.78 124 PHE A N 1
ATOM 960 C CA . PHE A 1 124 ? 11.747 -0.405 -12.663 1.00 45.78 124 PHE A CA 1
ATOM 961 C C . PHE A 1 124 ? 11.954 0.801 -13.584 1.00 45.78 124 PHE A C 1
ATOM 963 O O . PHE A 1 124 ? 13.011 0.863 -14.176 1.00 45.78 124 PHE A O 1
ATOM 970 N N . ALA A 1 125 ? 11.025 1.758 -13.703 1.00 39.19 125 ALA A N 1
ATOM 971 C CA . ALA A 1 125 ? 11.112 2.767 -14.769 1.00 39.19 125 ALA A CA 1
ATOM 972 C C . ALA A 1 125 ? 12.192 3.841 -14.549 1.00 39.19 125 ALA A C 1
ATOM 974 O O . ALA A 1 125 ? 12.898 4.197 -15.487 1.00 39.19 125 ALA A O 1
ATOM 975 N N . ARG A 1 126 ? 12.367 4.341 -13.317 1.00 44.22 126 ARG A N 1
ATOM 976 C CA . ARG A 1 126 ? 13.395 5.360 -13.037 1.00 44.22 126 ARG A CA 1
ATOM 977 C C . ARG A 1 126 ? 14.800 4.771 -13.037 1.00 44.22 126 ARG A C 1
ATOM 979 O O . ARG A 1 126 ? 15.682 5.338 -13.668 1.00 44.22 126 ARG A O 1
ATOM 986 N N . ASN A 1 127 ? 14.978 3.607 -12.412 1.00 51.00 127 ASN A N 1
ATOM 987 C CA . ASN A 1 127 ? 16.269 2.926 -12.441 1.00 51.00 127 ASN A CA 1
ATOM 988 C C . ASN A 1 127 ? 16.556 2.335 -13.823 1.00 51.00 127 ASN A C 1
ATOM 990 O O . ASN A 1 127 ? 17.714 2.255 -14.189 1.00 51.00 127 ASN A O 1
ATOM 994 N N . ALA A 1 128 ? 15.543 1.949 -14.610 1.00 48.94 128 ALA A N 1
ATOM 995 C CA . ALA A 1 128 ? 15.736 1.556 -16.004 1.00 48.94 128 ALA A CA 1
ATOM 996 C C . ALA A 1 128 ? 16.304 2.712 -16.814 1.00 48.94 128 ALA A C 1
ATOM 998 O O . ALA A 1 128 ? 17.316 2.508 -17.452 1.00 48.94 128 ALA A O 1
ATOM 999 N N . VAL A 1 129 ? 15.714 3.911 -16.764 1.00 50.44 129 VAL A N 1
ATOM 1000 C CA . VAL A 1 129 ? 16.252 5.070 -17.498 1.00 50.44 129 VAL A CA 1
ATOM 1001 C C . VAL A 1 129 ? 17.691 5.368 -17.072 1.00 50.44 129 VAL A C 1
ATOM 1003 O O . VAL A 1 129 ? 18.544 5.486 -17.935 1.00 50.44 129 VAL A O 1
ATOM 1006 N N . GLU A 1 130 ? 18.002 5.368 -15.772 1.00 60.50 130 GLU A N 1
ATOM 1007 C CA . GLU A 1 130 ? 19.388 5.549 -15.301 1.00 60.50 130 GLU A CA 1
ATOM 1008 C C . GLU A 1 130 ? 20.333 4.412 -15.750 1.00 60.50 130 GLU A C 1
ATOM 1010 O O . GLU A 1 130 ? 21.478 4.660 -16.110 1.00 60.50 130 GLU A O 1
ATOM 1015 N N . VAL A 1 131 ? 19.862 3.160 -15.770 1.00 58.28 131 VAL A N 1
ATOM 1016 C CA . VAL A 1 131 ? 20.623 1.988 -16.248 1.00 58.28 131 VAL A CA 1
ATOM 1017 C C . VAL A 1 131 ? 20.793 1.997 -17.774 1.00 58.28 131 VAL A C 1
ATOM 1019 O O . VAL A 1 131 ? 21.786 1.480 -18.284 1.00 58.28 131 VAL A O 1
ATOM 1022 N N . LEU A 1 132 ? 19.831 2.562 -18.505 1.00 60.44 132 LEU A N 1
ATOM 1023 C CA . LEU A 1 132 ? 19.820 2.674 -19.962 1.00 60.44 132 LEU A CA 1
ATOM 1024 C C . LEU A 1 132 ? 20.651 3.869 -20.448 1.00 60.44 132 LEU A C 1
ATOM 1026 O O . LEU A 1 132 ? 21.326 3.732 -21.465 1.00 60.44 132 LEU A O 1
ATOM 1030 N N . ASP A 1 133 ? 20.654 4.987 -19.712 1.00 66.00 133 ASP A N 1
ATOM 1031 C CA . ASP A 1 133 ? 21.438 6.199 -20.009 1.00 66.00 133 ASP A CA 1
ATOM 1032 C C . ASP A 1 133 ? 22.951 5.913 -20.038 1.00 66.00 133 ASP A C 1
ATOM 1034 O O . ASP A 1 133 ? 23.690 6.541 -20.796 1.00 66.00 133 ASP A O 1
ATOM 1038 N N . ASP A 1 134 ? 23.413 4.925 -19.265 1.00 63.94 134 ASP A N 1
ATOM 1039 C CA . ASP A 1 134 ? 24.816 4.498 -19.221 1.00 63.94 134 ASP A CA 1
ATOM 1040 C C . ASP A 1 134 ? 25.176 3.430 -20.283 1.00 63.94 134 ASP A C 1
ATOM 1042 O O . ASP A 1 134 ? 26.330 2.994 -20.359 1.00 63.94 134 ASP A O 1
ATOM 1046 N N . CYS A 1 135 ? 24.223 2.983 -21.111 1.00 68.81 135 CYS A N 1
ATOM 1047 C CA . CYS A 1 135 ? 24.408 1.866 -22.039 1.00 68.81 135 CYS A CA 1
ATOM 1048 C C . CYS A 1 135 ? 24.121 2.268 -23.497 1.00 68.81 135 CYS A C 1
ATOM 1050 O O . CYS A 1 135 ? 22.975 2.444 -23.896 1.00 68.81 135 CYS A O 1
ATOM 1052 N N . GLU A 1 136 ? 25.162 2.358 -24.333 1.00 75.06 136 GLU A N 1
ATOM 1053 C CA . GLU A 1 136 ? 25.052 2.785 -25.744 1.00 75.06 136 GLU A CA 1
ATOM 1054 C C . GLU A 1 136 ? 24.469 1.704 -26.683 1.00 75.06 136 GLU A C 1
ATOM 1056 O O . GLU A 1 136 ? 24.130 1.985 -27.835 1.00 75.06 136 GLU A O 1
ATOM 1061 N N . HIS A 1 137 ? 24.380 0.446 -26.235 1.00 74.81 137 HIS A N 1
ATOM 1062 C CA . HIS A 1 137 ? 24.018 -0.693 -27.079 1.00 74.81 137 HIS A CA 1
ATOM 1063 C C . HIS A 1 137 ? 22.644 -1.283 -26.716 1.00 74.81 137 HIS A C 1
ATOM 1065 O O . HIS A 1 137 ? 22.498 -1.861 -25.640 1.00 74.81 137 HIS A O 1
ATOM 1071 N N . PRO A 1 138 ? 21.654 -1.271 -27.634 1.00 65.06 138 PRO A N 1
ATOM 1072 C CA . PRO A 1 138 ? 20.295 -1.764 -27.364 1.00 65.06 138 PRO A CA 1
ATOM 1073 C C . PRO A 1 138 ? 20.204 -3.219 -26.872 1.00 65.06 138 PRO A C 1
ATOM 1075 O O . PRO A 1 138 ? 19.321 -3.571 -26.094 1.00 65.06 138 PRO A O 1
ATOM 1078 N N . ALA A 1 139 ? 21.124 -4.088 -27.304 1.00 68.50 139 ALA A N 1
ATOM 1079 C CA . ALA A 1 139 ? 21.163 -5.477 -26.845 1.00 68.50 139 ALA A CA 1
ATOM 1080 C C . ALA A 1 139 ? 21.617 -5.597 -25.377 1.00 68.50 139 ALA A C 1
ATOM 1082 O O . ALA A 1 139 ? 21.068 -6.403 -24.628 1.00 68.50 139 ALA A O 1
ATOM 1083 N N . GLU A 1 140 ? 22.583 -4.774 -24.962 1.00 70.81 140 GLU A N 1
ATOM 1084 C CA . GLU A 1 140 ? 23.079 -4.711 -23.582 1.00 70.81 140 GLU A CA 1
ATOM 1085 C C . GLU A 1 140 ? 22.050 -4.034 -22.666 1.00 70.81 140 GLU A C 1
ATOM 1087 O O . GLU A 1 140 ? 21.793 -4.514 -21.564 1.00 70.81 140 GLU A O 1
ATOM 1092 N N . GLN A 1 141 ? 21.374 -2.995 -23.162 1.00 63.38 141 GLN A N 1
ATOM 1093 C CA . GLN A 1 141 ? 20.230 -2.357 -22.510 1.00 63.38 141 GLN A CA 1
ATOM 1094 C C . GLN A 1 141 ? 19.147 -3.381 -22.142 1.00 63.38 141 GLN A C 1
ATOM 1096 O O . GLN A 1 141 ? 18.686 -3.433 -21.001 1.00 63.38 141 GLN A O 1
ATOM 1101 N N . GLN A 1 142 ? 18.764 -4.248 -23.082 1.00 61.91 142 GLN A N 1
ATOM 1102 C CA . GLN A 1 142 ? 17.738 -5.257 -22.831 1.00 61.91 142 GLN A CA 1
ATOM 1103 C C . GLN A 1 142 ? 18.191 -6.335 -21.831 1.00 61.91 142 GLN A C 1
ATOM 1105 O O . GLN A 1 142 ? 17.379 -6.786 -21.021 1.00 61.91 142 GLN A O 1
ATOM 1110 N N . GLU A 1 143 ? 19.468 -6.726 -21.843 1.00 65.50 143 GLU A N 1
ATOM 1111 C CA . GLU A 1 143 ? 20.042 -7.648 -20.853 1.00 65.50 143 GLU A CA 1
ATOM 1112 C C . GLU A 1 143 ? 20.064 -7.023 -19.449 1.00 65.50 143 GLU A C 1
ATOM 1114 O O . GLU A 1 143 ? 19.597 -7.645 -18.494 1.00 65.50 143 GLU A O 1
ATOM 1119 N N . LEU A 1 144 ? 20.487 -5.762 -19.324 1.00 64.81 144 LEU A N 1
ATOM 1120 C CA . LEU A 1 144 ? 20.496 -5.017 -18.061 1.00 64.81 144 LEU A CA 1
ATOM 1121 C C . LEU A 1 144 ? 19.086 -4.823 -17.486 1.00 64.81 144 LEU A C 1
ATOM 1123 O O . LEU A 1 144 ? 18.876 -5.018 -16.286 1.00 64.81 144 LEU A O 1
ATOM 1127 N N . LEU A 1 145 ? 18.097 -4.505 -18.328 1.00 62.84 145 LEU A N 1
ATOM 1128 C CA . LEU A 1 145 ? 16.692 -4.435 -17.913 1.00 62.84 145 LEU A CA 1
ATOM 1129 C C . LEU A 1 145 ? 16.182 -5.787 -17.404 1.00 62.84 145 LEU A C 1
ATOM 1131 O O . LEU A 1 145 ? 15.466 -5.839 -16.399 1.00 62.84 145 LEU A O 1
ATOM 1135 N N . GLN A 1 146 ? 16.555 -6.884 -18.070 1.00 62.41 146 GLN A N 1
ATOM 1136 C CA . GLN A 1 146 ? 16.203 -8.235 -17.632 1.00 62.41 146 GLN A CA 1
ATOM 1137 C C . GLN A 1 146 ? 16.869 -8.589 -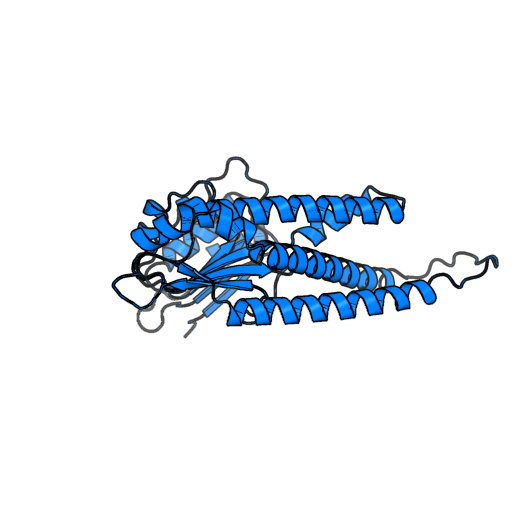16.301 1.00 62.41 146 GLN A C 1
ATOM 1139 O O . GLN A 1 146 ? 16.191 -9.096 -15.405 1.00 62.41 146 GLN A O 1
ATOM 1144 N N . GLU A 1 147 ? 18.161 -8.300 -16.131 1.00 64.69 147 GLU A N 1
ATOM 1145 C CA . GLU A 1 147 ? 18.853 -8.499 -14.860 1.00 64.69 147 GLU A CA 1
ATOM 1146 C C . GLU A 1 147 ? 18.190 -7.680 -13.750 1.00 64.69 147 GLU A C 1
ATOM 1148 O O . GLU A 1 147 ? 17.779 -8.245 -12.738 1.00 64.69 147 GLU A O 1
ATOM 1153 N N . HIS A 1 148 ? 17.984 -6.378 -13.938 1.00 62.41 148 HIS A N 1
ATOM 1154 C CA . HIS A 1 148 ? 17.365 -5.519 -12.929 1.00 62.41 148 HIS A CA 1
ATOM 1155 C C . HIS A 1 148 ? 15.949 -5.995 -12.548 1.00 62.41 148 HIS A C 1
ATOM 1157 O O . HIS A 1 148 ? 15.607 -6.075 -11.362 1.00 62.41 148 HIS A O 1
ATOM 1163 N N . ALA A 1 149 ? 15.147 -6.428 -13.529 1.00 59.62 149 ALA A N 1
ATOM 1164 C CA . ALA A 1 149 ? 13.856 -7.066 -13.277 1.00 59.62 149 ALA A CA 1
ATOM 1165 C C . ALA A 1 149 ? 13.989 -8.349 -12.432 1.00 59.62 149 ALA A C 1
ATOM 1167 O O . ALA A 1 149 ? 13.164 -8.581 -11.545 1.00 59.62 149 ALA A O 1
ATOM 1168 N N . LEU A 1 150 ? 15.034 -9.163 -12.640 1.00 59.88 150 LEU A N 1
ATOM 1169 C CA . LEU A 1 150 ? 15.323 -10.357 -11.831 1.00 59.88 150 LEU A CA 1
ATOM 1170 C C . LEU A 1 150 ? 15.731 -10.022 -10.385 1.00 59.88 150 LEU A C 1
ATOM 1172 O O . LEU A 1 150 ? 15.373 -10.767 -9.466 1.00 59.88 150 LEU A O 1
ATOM 1176 N N . TRP A 1 151 ? 16.456 -8.924 -10.153 1.00 60.94 151 TRP A N 1
ATOM 1177 C CA . TRP A 1 151 ? 16.827 -8.472 -8.804 1.00 60.94 151 TRP A CA 1
ATOM 1178 C C . TRP A 1 151 ? 15.607 -7.993 -8.011 1.00 60.94 151 TRP A C 1
ATOM 1180 O O . TRP A 1 151 ? 15.385 -8.455 -6.890 1.00 60.94 151 TRP A O 1
ATOM 1190 N N . LEU A 1 152 ? 14.761 -7.158 -8.614 1.00 58.12 152 LEU A N 1
ATOM 1191 C CA . LEU A 1 152 ? 13.496 -6.737 -8.002 1.00 58.12 152 LEU A CA 1
ATOM 1192 C C . LEU A 1 152 ? 12.586 -7.945 -7.748 1.00 58.12 152 LEU A C 1
ATOM 1194 O O . LEU A 1 152 ? 12.070 -8.151 -6.648 1.00 58.12 152 LEU A O 1
ATOM 1198 N N . TYR A 1 153 ? 12.479 -8.836 -8.732 1.00 57.75 153 TYR A N 1
ATOM 1199 C CA . TYR A 1 153 ? 11.786 -10.107 -8.574 1.00 57.75 153 TYR A CA 1
ATOM 1200 C C . TYR A 1 153 ? 12.302 -10.901 -7.366 1.00 57.75 153 TYR A C 1
ATOM 1202 O O . TYR A 1 153 ? 11.501 -11.373 -6.557 1.00 57.75 153 TYR A O 1
ATOM 1210 N N . ARG A 1 154 ? 13.621 -11.001 -7.168 1.00 62.28 154 ARG A N 1
ATOM 1211 C CA . ARG A 1 154 ? 14.209 -11.653 -5.990 1.00 62.28 154 ARG A CA 1
ATOM 1212 C C . ARG A 1 154 ? 13.757 -10.996 -4.683 1.00 62.28 154 ARG A C 1
ATOM 1214 O O . ARG A 1 154 ? 13.446 -11.725 -3.743 1.00 62.28 154 ARG A O 1
ATOM 1221 N N . ASP A 1 155 ? 13.681 -9.675 -4.599 1.00 61.09 155 ASP A N 1
ATOM 1222 C CA . ASP A 1 155 ? 13.281 -8.988 -3.366 1.00 61.09 155 ASP A CA 1
ATOM 1223 C C . ASP A 1 155 ? 11.792 -9.153 -3.058 1.00 61.09 155 ASP A C 1
ATOM 1225 O O . ASP A 1 155 ? 11.430 -9.464 -1.917 1.00 61.09 155 ASP A O 1
ATOM 1229 N N . ALA A 1 156 ? 10.930 -9.079 -4.077 1.00 61.31 156 ALA A N 1
ATOM 1230 C CA . ALA A 1 156 ? 9.515 -9.426 -3.945 1.00 61.31 156 ALA A CA 1
ATOM 1231 C C . ALA A 1 156 ? 9.342 -10.865 -3.427 1.00 61.31 156 ALA A C 1
ATOM 1233 O O . ALA A 1 156 ? 8.545 -11.118 -2.522 1.00 61.31 156 ALA A O 1
ATOM 1234 N N . VAL A 1 157 ? 10.135 -11.805 -3.949 1.00 59.09 157 VAL A N 1
ATOM 1235 C CA . VAL A 1 157 ? 10.153 -13.218 -3.536 1.00 59.09 157 VAL A CA 1
ATOM 1236 C C . VAL A 1 157 ? 10.646 -13.382 -2.100 1.00 59.09 157 VAL A C 1
ATOM 1238 O O . VAL A 1 157 ? 10.091 -14.168 -1.327 1.00 59.09 157 VAL A O 1
ATOM 1241 N N . LEU A 1 158 ? 11.699 -12.665 -1.710 1.00 63.78 158 LEU A N 1
ATOM 1242 C CA . LEU A 1 158 ? 12.225 -12.708 -0.349 1.00 63.78 158 LEU A CA 1
ATOM 1243 C C . LEU A 1 158 ? 11.200 -12.169 0.649 1.00 63.78 158 LEU A C 1
ATOM 1245 O O . LEU A 1 158 ? 10.983 -12.808 1.684 1.00 63.78 158 LEU A O 1
ATOM 1249 N N . PHE A 1 159 ? 10.534 -11.065 0.307 1.00 67.00 159 PHE A N 1
ATOM 1250 C CA . PHE A 1 159 ? 9.457 -10.492 1.103 1.00 67.00 159 PHE A CA 1
ATOM 1251 C C . PHE A 1 159 ? 8.275 -11.456 1.222 1.00 67.00 159 PHE A C 1
ATOM 1253 O O . PHE A 1 159 ? 7.859 -11.788 2.332 1.00 67.00 159 PHE A O 1
ATOM 1260 N N . ALA A 1 160 ? 7.797 -11.980 0.093 1.00 64.44 160 ALA A N 1
ATOM 1261 C CA . ALA A 1 160 ? 6.759 -13.001 0.034 1.00 64.44 160 ALA A CA 1
ATOM 1262 C C . ALA A 1 160 ? 7.064 -14.168 0.971 1.00 64.44 160 ALA A C 1
ATOM 1264 O O . ALA A 1 160 ? 6.241 -14.577 1.789 1.00 64.44 160 ALA A O 1
ATOM 1265 N N . ARG A 1 161 ? 8.287 -14.691 0.879 1.00 65.25 161 ARG A N 1
ATOM 1266 C CA . ARG A 1 161 ? 8.747 -15.825 1.670 1.00 65.25 161 ARG A CA 1
ATOM 1267 C C . ARG A 1 161 ? 8.805 -15.498 3.156 1.00 65.25 161 ARG A C 1
ATOM 1269 O O . ARG A 1 161 ? 8.441 -16.354 3.960 1.00 65.25 161 ARG A O 1
ATOM 1276 N N . ASP A 1 162 ? 9.278 -14.318 3.546 1.00 68.44 162 ASP A N 1
ATOM 1277 C CA . ASP A 1 162 ? 9.314 -13.924 4.959 1.00 68.44 162 ASP A CA 1
ATOM 1278 C C . ASP A 1 162 ? 7.900 -13.725 5.529 1.00 68.44 162 ASP A C 1
ATOM 1280 O O . ASP A 1 162 ? 7.562 -14.265 6.596 1.00 68.44 162 ASP A O 1
ATOM 1284 N N . LEU A 1 163 ? 7.031 -13.074 4.749 1.00 70.50 163 LEU A N 1
ATOM 1285 C CA . LEU A 1 163 ? 5.617 -12.913 5.058 1.00 70.50 163 LEU A CA 1
ATOM 1286 C C . LEU A 1 163 ? 4.945 -14.283 5.238 1.00 70.50 163 LEU A C 1
ATOM 1288 O O . LEU A 1 163 ? 4.289 -14.518 6.250 1.00 70.50 163 LEU A O 1
ATOM 1292 N N . HIS A 1 164 ? 5.197 -15.237 4.341 1.00 66.56 164 HIS A N 1
ATOM 1293 C CA . HIS A 1 164 ? 4.684 -16.603 4.442 1.00 66.56 164 HIS A CA 1
ATOM 1294 C C . HIS A 1 164 ? 5.250 -17.393 5.630 1.00 66.56 164 HIS A C 1
ATOM 1296 O O . HIS A 1 164 ? 4.495 -18.050 6.350 1.00 66.56 164 HIS A O 1
ATOM 1302 N N . LYS A 1 165 ? 6.565 -17.329 5.879 1.00 68.44 165 LYS A N 1
ATOM 1303 C CA . LYS A 1 165 ? 7.213 -18.118 6.940 1.00 68.44 165 LYS A CA 1
ATOM 1304 C C . LYS A 1 165 ? 6.837 -17.649 8.342 1.00 68.44 165 LYS A C 1
ATOM 1306 O O . LYS A 1 165 ? 6.723 -18.472 9.254 1.00 68.44 165 LYS A O 1
ATOM 1311 N N 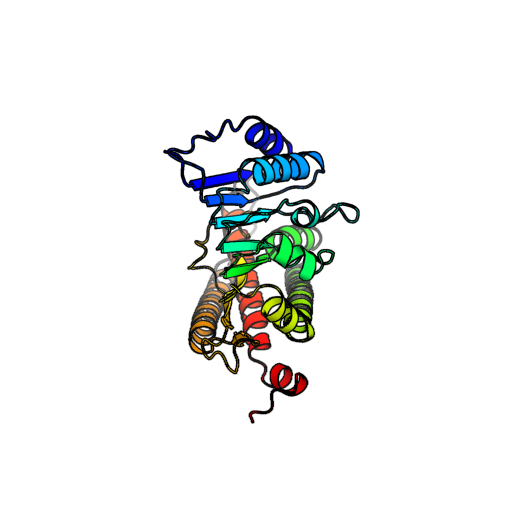. ARG A 1 166 ? 6.737 -16.335 8.560 1.00 68.94 166 ARG A N 1
ATOM 1312 C CA . ARG A 1 166 ? 6.602 -15.755 9.909 1.00 68.94 166 ARG A CA 1
ATOM 1313 C C . ARG A 1 166 ? 5.591 -14.620 9.973 1.00 68.94 166 ARG A C 1
ATOM 1315 O O . ARG A 1 166 ? 4.889 -14.528 10.982 1.00 68.94 166 ARG A O 1
ATOM 1322 N N . GLY A 1 167 ? 5.503 -13.799 8.929 1.00 74.12 167 GLY A N 1
ATOM 1323 C CA . GLY A 1 167 ? 4.652 -12.610 8.901 1.00 74.12 167 GLY A CA 1
ATOM 1324 C C . GLY A 1 167 ? 3.167 -12.917 9.090 1.00 74.12 167 GLY A C 1
ATOM 1325 O O . GLY A 1 167 ? 2.583 -12.442 10.055 1.00 74.12 167 GLY A O 1
ATOM 1326 N N . PHE A 1 168 ? 2.563 -13.784 8.272 1.00 79.06 168 PHE A N 1
ATOM 1327 C CA . PHE A 1 168 ? 1.124 -14.071 8.315 1.00 79.06 168 PHE A CA 1
ATOM 1328 C C . PHE A 1 168 ? 0.661 -14.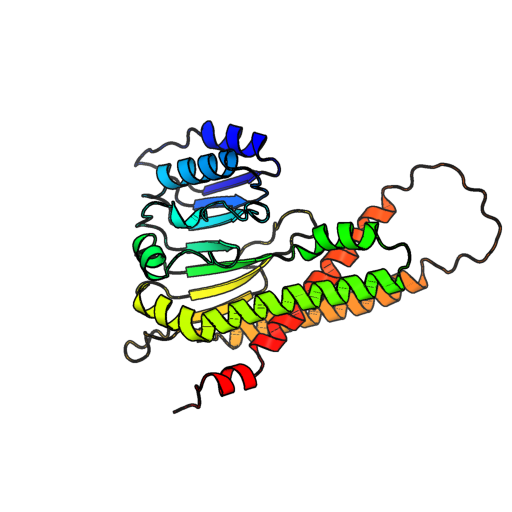640 9.649 1.00 79.06 168 PHE A C 1
ATOM 1330 O O . PHE A 1 168 ? -0.367 -14.219 10.171 1.00 79.06 168 PHE A O 1
ATOM 1337 N N . ARG A 1 169 ? 1.418 -15.574 10.237 1.00 79.94 169 ARG A N 1
ATOM 1338 C CA . ARG A 1 169 ? 1.067 -16.138 11.548 1.00 79.94 169 ARG A CA 1
ATOM 1339 C C . ARG A 1 169 ? 1.149 -15.075 12.647 1.00 79.94 169 ARG A C 1
ATOM 1341 O O . ARG A 1 169 ? 0.304 -15.061 13.538 1.00 79.94 169 ARG A O 1
ATOM 1348 N N . ARG A 1 170 ? 2.159 -14.198 12.607 1.00 82.12 170 ARG A N 1
ATOM 1349 C CA . ARG A 1 170 ? 2.296 -13.098 13.575 1.00 82.12 170 ARG A CA 1
ATOM 1350 C C . ARG A 1 170 ? 1.194 -12.061 13.385 1.00 82.12 170 ARG A C 1
ATOM 1352 O O . ARG A 1 170 ? 0.515 -11.752 14.355 1.00 82.12 170 ARG A O 1
ATOM 1359 N N . LEU A 1 171 ? 0.950 -11.623 12.154 1.00 83.38 171 LEU A N 1
ATOM 1360 C CA . LEU A 1 171 ? -0.146 -10.723 11.797 1.00 83.38 171 LEU A CA 1
ATOM 1361 C C . LEU A 1 171 ? -1.498 -11.282 12.239 1.00 83.38 171 LEU A C 1
ATOM 1363 O O . LEU A 1 171 ? -2.247 -10.585 12.907 1.00 83.38 171 LEU A O 1
ATOM 1367 N N . ALA A 1 172 ? -1.789 -12.557 11.978 1.00 84.81 172 ALA A N 1
ATOM 1368 C CA . ALA A 1 172 ? -3.044 -13.174 12.407 1.00 84.81 172 ALA A CA 1
ATOM 1369 C C . ALA A 1 172 ? -3.201 -13.214 13.937 1.00 84.81 172 ALA A C 1
ATOM 1371 O O . ALA A 1 172 ? -4.316 -13.084 14.450 1.00 84.81 172 ALA A O 1
ATOM 1372 N N . LYS A 1 173 ? -2.093 -13.403 14.667 1.00 86.12 173 LYS A N 1
ATOM 1373 C CA . LYS A 1 173 ? -2.076 -13.428 16.134 1.00 86.12 173 LYS A CA 1
ATOM 1374 C C . LYS A 1 173 ? -2.260 -12.033 16.736 1.00 86.12 173 LYS A C 1
ATOM 1376 O O . LYS A 1 173 ? -3.016 -11.898 17.694 1.00 86.12 173 LYS A O 1
ATOM 1381 N N . GLN A 1 174 ? -1.546 -11.040 16.208 1.00 87.88 174 GLN A N 1
ATOM 1382 C CA . GLN A 1 174 ? -1.484 -9.697 16.785 1.00 87.88 174 GLN A CA 1
ATOM 1383 C C . GLN A 1 174 ? -2.621 -8.796 16.269 1.00 87.88 174 GLN A C 1
ATOM 1385 O O . GLN A 1 174 ? -3.241 -8.082 17.046 1.00 87.88 174 GLN A O 1
ATOM 1390 N N . CYS A 1 175 ? -2.968 -8.886 14.984 1.00 89.25 175 CYS A N 1
ATOM 1391 C CA . CYS A 1 175 ? -4.046 -8.122 14.352 1.00 89.25 175 CYS A CA 1
ATOM 1392 C C . CYS A 1 175 ? -5.308 -8.995 14.239 1.00 89.25 175 CYS A C 1
ATOM 1394 O O . CYS A 1 175 ? -5.562 -9.639 13.220 1.00 89.25 175 CYS A O 1
ATOM 1396 N N . GLN A 1 176 ? -6.109 -9.065 15.304 1.00 89.06 176 GLN A N 1
ATOM 1397 C CA . GLN A 1 176 ? -7.301 -9.933 15.346 1.00 89.06 176 GLN A CA 1
ATOM 1398 C C . GLN A 1 176 ? -8.414 -9.491 14.386 1.00 89.06 176 GLN A C 1
ATOM 1400 O O . GLN A 1 176 ? -9.166 -10.328 13.891 1.00 89.06 176 GLN A O 1
ATOM 1405 N N . SER A 1 177 ? -8.482 -8.195 14.092 1.00 92.50 177 SER A N 1
ATOM 1406 C CA . SER A 1 177 ? -9.460 -7.613 13.170 1.00 92.50 177 SER A CA 1
ATOM 1407 C C . SER A 1 177 ? -9.077 -7.782 11.700 1.00 92.50 177 SER A C 1
ATOM 1409 O O . SER A 1 177 ? -9.940 -7.623 10.841 1.00 92.50 177 SER A O 1
ATOM 1411 N N . LEU A 1 178 ? -7.820 -8.142 11.405 1.00 93.56 178 LEU A N 1
ATOM 1412 C CA . LEU A 1 178 ? -7.298 -8.200 10.042 1.00 93.56 178 LEU A CA 1
ATOM 1413 C C . LEU A 1 178 ? -7.956 -9.347 9.281 1.00 93.56 178 LEU A C 1
ATOM 1415 O O . LEU A 1 178 ? -7.853 -10.505 9.692 1.00 93.56 178 LEU A O 1
ATOM 1419 N N . LYS A 1 179 ? -8.631 -9.016 8.184 1.00 93.88 179 LYS A N 1
ATOM 1420 C CA . LYS A 1 179 ? -9.387 -9.928 7.318 1.00 93.88 179 LYS A CA 1
ATOM 1421 C C . LYS A 1 179 ? -8.662 -10.184 6.014 1.00 93.88 179 LYS A C 1
ATOM 1423 O O . LYS A 1 179 ? -8.692 -11.313 5.532 1.00 93.88 179 LYS A O 1
ATOM 1428 N N . GLU A 1 180 ? -8.011 -9.170 5.461 1.00 93.88 180 GLU A N 1
ATOM 1429 C CA . GLU A 1 180 ? -7.395 -9.255 4.143 1.00 93.88 180 GLU A CA 1
ATOM 1430 C C . GLU A 1 180 ? -5.971 -8.717 4.158 1.00 93.88 180 GLU A C 1
ATOM 1432 O O . GLU A 1 180 ? -5.672 -7.697 4.780 1.00 93.88 180 GLU A O 1
ATOM 1437 N N . ILE A 1 181 ? -5.093 -9.424 3.452 1.00 90.88 181 ILE A N 1
ATOM 1438 C CA . ILE A 1 181 ? -3.757 -8.945 3.125 1.00 90.88 181 ILE A CA 1
ATOM 1439 C C . ILE A 1 181 ? -3.622 -8.992 1.614 1.00 90.88 181 ILE A C 1
ATOM 1441 O O . ILE A 1 181 ? -3.909 -10.018 0.993 1.00 90.88 181 ILE A O 1
ATOM 1445 N N . ARG A 1 182 ? -3.183 -7.884 1.031 1.00 89.00 182 ARG A N 1
ATOM 1446 C CA . ARG A 1 182 ? -2.962 -7.739 -0.398 1.00 89.00 182 ARG A CA 1
ATOM 1447 C C . ARG A 1 182 ? -1.507 -7.382 -0.657 1.00 89.00 182 ARG A C 1
ATOM 1449 O O . ARG A 1 182 ? -0.924 -6.569 0.051 1.00 89.00 182 ARG A O 1
ATOM 1456 N N . LEU A 1 183 ? -0.935 -7.988 -1.684 1.00 84.38 183 LEU A N 1
ATOM 1457 C CA . LEU A 1 183 ? 0.295 -7.527 -2.307 1.00 84.38 183 LEU A CA 1
ATOM 1458 C C . LEU A 1 183 ? -0.087 -6.984 -3.676 1.00 84.38 183 LEU A C 1
ATOM 1460 O O . LEU A 1 183 ? -0.408 -7.767 -4.568 1.00 84.38 183 LEU A O 1
ATOM 1464 N N . SER A 1 184 ? -0.097 -5.667 -3.812 1.00 84.00 184 SER A N 1
ATOM 1465 C CA . SER A 1 184 ? -0.380 -4.992 -5.074 1.00 84.00 184 SER A CA 1
ATOM 1466 C C . SER A 1 184 ? 0.914 -4.504 -5.684 1.00 84.00 184 SER A C 1
ATOM 1468 O O . SER A 1 184 ? 1.797 -4.034 -4.971 1.00 84.00 184 SER A O 1
ATOM 1470 N N . VAL A 1 185 ? 1.003 -4.578 -7.003 1.00 75.50 185 VAL A N 1
ATOM 1471 C CA . VAL A 1 185 ? 2.067 -3.902 -7.734 1.00 75.50 185 VAL A CA 1
ATOM 1472 C C . VAL A 1 185 ? 1.530 -2.581 -8.241 1.00 75.50 185 VAL A C 1
ATOM 1474 O O . VAL A 1 185 ? 0.397 -2.509 -8.720 1.00 75.50 185 VAL A O 1
ATOM 1477 N N . ILE A 1 186 ? 2.332 -1.542 -8.063 1.00 76.75 186 ILE A N 1
ATOM 1478 C CA . ILE A 1 186 ? 2.034 -0.211 -8.570 1.00 76.75 186 ILE A CA 1
ATOM 1479 C C . ILE A 1 186 ? 2.870 0.034 -9.813 1.00 76.75 186 ILE A C 1
ATOM 1481 O O . ILE A 1 186 ? 4.068 -0.258 -9.826 1.00 76.75 186 ILE A O 1
ATOM 1485 N N . ASP A 1 187 ? 2.211 0.552 -10.840 1.00 72.25 187 ASP A N 1
ATOM 1486 C CA . ASP A 1 187 ? 2.871 1.027 -12.043 1.00 72.25 187 ASP A CA 1
ATOM 1487 C C . ASP A 1 187 ? 3.237 2.493 -11.816 1.00 72.25 187 ASP A C 1
ATOM 1489 O O . ASP A 1 187 ? 2.374 3.344 -11.606 1.00 72.25 187 ASP A O 1
ATOM 1493 N N . CYS A 1 188 ? 4.535 2.763 -11.739 1.00 67.50 188 CYS A N 1
ATOM 1494 C CA . CYS A 1 188 ? 5.073 4.109 -11.580 1.00 67.50 188 CYS A CA 1
ATOM 1495 C C . CYS A 1 188 ? 5.829 4.553 -12.838 1.00 67.50 188 CYS A C 1
ATOM 1497 O O . CYS A 1 188 ? 6.637 5.476 -12.735 1.00 67.50 188 CYS A O 1
ATOM 1499 N N . SER A 1 189 ? 5.577 3.933 -14.003 1.00 61.38 189 SER A N 1
ATOM 1500 C CA . SER A 1 189 ? 6.204 4.307 -15.280 1.00 61.38 189 SER A CA 1
ATOM 1501 C C . SER A 1 189 ? 6.077 5.803 -15.563 1.00 61.38 189 SER A C 1
ATOM 1503 O O . SER A 1 189 ? 7.046 6.448 -15.942 1.00 61.38 189 SER A O 1
ATOM 1505 N N . ASN A 1 190 ? 4.922 6.384 -15.232 1.00 60.84 190 ASN A N 1
ATOM 1506 C CA . ASN A 1 190 ? 4.616 7.798 -15.459 1.00 60.84 190 ASN A CA 1
ATOM 1507 C C . ASN A 1 190 ? 4.999 8.681 -14.252 1.00 60.84 190 ASN A C 1
ATOM 1509 O O . ASN A 1 190 ? 4.389 9.717 -13.983 1.00 60.84 190 ASN A O 1
ATOM 1513 N N . GLY A 1 191 ? 5.962 8.227 -13.446 1.00 62.97 191 GLY A N 1
ATOM 1514 C CA . GLY A 1 191 ? 6.441 8.889 -1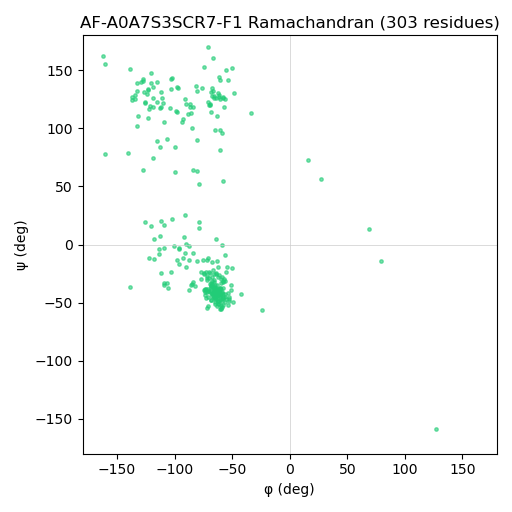2.231 1.00 62.97 191 GLY A CA 1
ATOM 1515 C C . GLY A 1 191 ? 5.553 8.715 -10.991 1.00 62.97 191 GLY A C 1
ATOM 1516 O O . GLY A 1 191 ? 6.004 9.006 -9.883 1.00 62.97 191 GLY A O 1
ATOM 1517 N N . TYR A 1 192 ? 4.308 8.247 -11.132 1.00 67.94 192 TYR A N 1
ATOM 1518 C CA . TYR A 1 192 ? 3.411 7.925 -10.018 1.00 67.94 192 TYR A CA 1
ATOM 1519 C C . TYR A 1 192 ? 2.282 6.983 -10.439 1.00 67.94 192 TYR A C 1
ATOM 1521 O O . TYR A 1 192 ? 1.862 6.966 -11.592 1.00 67.94 192 TYR A O 1
ATOM 1529 N N . ASP A 1 193 ? 1.755 6.242 -9.466 1.00 74.1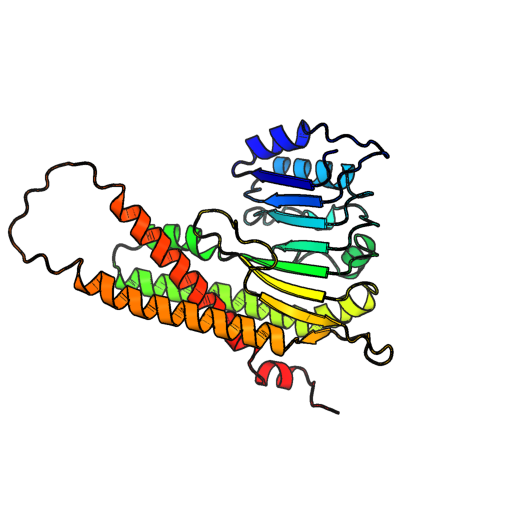9 193 ASP A N 1
ATOM 1530 C CA . ASP A 1 193 ? 0.625 5.344 -9.679 1.00 74.19 193 ASP A CA 1
ATOM 1531 C C . ASP A 1 193 ? -0.709 6.084 -9.545 1.00 74.19 193 ASP A C 1
ATOM 1533 O O . ASP A 1 193 ? -1.091 6.530 -8.459 1.00 74.19 193 ASP A O 1
ATOM 1537 N N . VAL A 1 194 ? -1.423 6.194 -10.664 1.00 72.69 194 VAL A N 1
ATOM 1538 C CA . VAL A 1 194 ? -2.805 6.700 -10.732 1.00 72.69 194 VAL A CA 1
ATOM 1539 C C . VAL A 1 194 ? -3.846 5.588 -10.720 1.00 72.69 194 VAL A C 1
ATOM 1541 O O . VAL A 1 194 ? -5.045 5.877 -10.717 1.00 72.69 194 VAL A O 1
ATOM 1544 N N . THR A 1 195 ? -3.415 4.327 -10.724 1.00 79.69 195 THR A N 1
ATOM 1545 C CA . THR A 1 195 ? -4.317 3.182 -10.803 1.00 79.69 195 THR A CA 1
ATOM 1546 C C . THR A 1 195 ? -5.169 3.119 -9.537 1.00 79.69 195 THR A C 1
ATOM 1548 O O . THR A 1 195 ? -4.619 3.077 -8.429 1.00 79.69 195 THR A O 1
ATOM 1551 N N . PRO A 1 196 ? -6.509 3.074 -9.656 1.00 80.75 196 PRO A N 1
ATOM 1552 C CA . PRO A 1 196 ? -7.379 2.861 -8.509 1.00 80.75 196 PRO A CA 1
ATOM 1553 C C . PRO A 1 196 ? -6.988 1.597 -7.737 1.00 80.75 196 PRO A C 1
ATOM 1555 O O . PRO A 1 19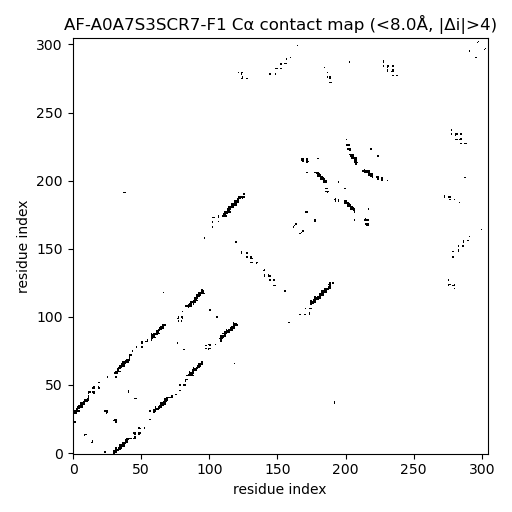6 ? -6.645 0.570 -8.328 1.00 80.75 196 PRO A O 1
ATOM 1558 N N . ALA A 1 197 ? -7.067 1.643 -6.406 1.00 81.06 197 ALA A N 1
ATOM 1559 C CA . ALA A 1 197 ? -6.603 0.556 -5.545 1.00 81.06 197 ALA A CA 1
ATOM 1560 C C . ALA A 1 197 ? -7.280 -0.797 -5.840 1.00 81.06 197 ALA A C 1
ATOM 1562 O O . ALA A 1 197 ? -6.659 -1.851 -5.671 1.00 81.06 197 ALA A O 1
ATOM 1563 N N . GLU A 1 198 ? -8.542 -0.784 -6.283 1.00 80.69 198 GLU A N 1
ATOM 1564 C CA . GLU A 1 198 ? -9.282 -1.988 -6.666 1.00 80.69 198 GLU A CA 1
ATOM 1565 C C . GLU A 1 198 ? -8.842 -2.562 -8.016 1.00 80.69 198 GLU A C 1
ATOM 1567 O O . GLU A 1 198 ? -8.990 -3.761 -8.250 1.00 80.69 198 GLU A O 1
ATOM 1572 N N . GLU A 1 199 ? -8.298 -1.718 -8.890 1.00 82.62 199 GLU A N 1
ATOM 1573 C CA . GLU A 1 199 ? -7.872 -2.087 -10.237 1.00 82.62 199 GLU A CA 1
ATOM 1574 C C . GLU A 1 199 ? -6.418 -2.552 -10.291 1.00 82.62 199 GLU A C 1
ATOM 1576 O O . GLU A 1 199 ? -6.049 -3.248 -11.247 1.00 82.62 199 GLU A O 1
ATOM 1581 N N . ARG A 1 200 ? -5.620 -2.211 -9.267 1.00 83.81 200 ARG A N 1
ATOM 1582 C CA . ARG A 1 200 ? -4.219 -2.621 -9.142 1.00 83.81 200 ARG A CA 1
ATOM 1583 C C . ARG A 1 200 ? -4.104 -4.146 -9.190 1.00 83.81 200 ARG A C 1
ATOM 1585 O O . ARG A 1 200 ? -4.733 -4.835 -8.374 1.00 83.81 200 ARG A O 1
ATOM 1592 N N . PRO A 1 201 ? -3.282 -4.701 -10.096 1.00 78.75 201 PRO A N 1
ATOM 1593 C CA . PRO A 1 201 ? -3.021 -6.125 -10.099 1.00 78.75 201 PRO A CA 1
ATOM 1594 C C . PRO A 1 201 ? -2.352 -6.506 -8.778 1.00 78.75 201 PRO A C 1
ATOM 1596 O O . PRO A 1 201 ? -1.387 -5.885 -8.329 1.00 78.75 201 PRO A O 1
ATOM 1599 N N . GLY A 1 202 ? -2.879 -7.543 -8.138 1.00 81.50 202 GLY A N 1
ATOM 1600 C CA . GLY A 1 202 ? -2.370 -7.965 -6.849 1.00 81.50 202 GLY A CA 1
ATOM 1601 C C . GLY A 1 202 ? -2.769 -9.373 -6.460 1.00 81.50 202 GLY A C 1
ATOM 1602 O O . GLY A 1 202 ? -3.694 -9.980 -7.009 1.00 81.50 202 GLY A O 1
ATOM 1603 N N . LEU A 1 203 ? -2.026 -9.881 -5.489 1.00 82.44 203 LEU A N 1
ATOM 1604 C CA . LEU A 1 203 ? -2.277 -11.145 -4.829 1.00 82.44 203 LEU A CA 1
ATOM 1605 C C . LEU A 1 203 ? -3.013 -10.892 -3.525 1.00 82.44 203 LEU A C 1
ATOM 1607 O O . LEU A 1 203 ? -2.657 -9.998 -2.761 1.00 82.44 203 LEU A O 1
ATOM 1611 N N . LEU A 1 204 ? -4.031 -11.702 -3.277 1.00 87.81 204 LEU A N 1
ATOM 1612 C CA . LEU A 1 204 ? -4.916 -11.581 -2.137 1.00 87.81 204 LEU A CA 1
ATOM 1613 C C . LEU A 1 204 ? -4.840 -12.827 -1.255 1.00 87.81 204 LEU A C 1
ATOM 1615 O O . LEU A 1 204 ? -4.902 -13.971 -1.726 1.00 87.81 204 LEU A O 1
ATOM 1619 N N . TRP A 1 205 ? -4.772 -12.580 0.048 1.00 89.88 205 TRP A N 1
ATOM 1620 C CA . TRP A 1 205 ? -4.962 -13.568 1.093 1.00 89.88 205 TRP A CA 1
ATOM 1621 C C . TRP A 1 205 ? -6.087 -13.117 2.016 1.00 89.88 205 TRP A C 1
ATOM 1623 O O . TRP A 1 205 ? -6.121 -11.971 2.463 1.00 89.88 205 TRP A O 1
ATOM 1633 N N . ARG A 1 206 ? -6.995 -14.038 2.333 1.00 91.38 206 ARG A N 1
ATOM 1634 C CA . ARG A 1 206 ? -8.113 -13.802 3.244 1.00 91.38 206 ARG A CA 1
ATOM 1635 C C . ARG A 1 206 ? -7.980 -14.653 4.487 1.00 91.38 206 ARG A C 1
ATOM 1637 O O . ARG A 1 206 ? -7.612 -15.827 4.430 1.00 91.38 206 ARG A O 1
ATOM 1644 N N . ARG A 1 207 ? -8.316 -14.066 5.625 1.00 89.56 207 ARG A N 1
ATOM 1645 C CA . ARG A 1 207 ? -8.452 -14.787 6.881 1.00 89.56 207 ARG A CA 1
ATOM 1646 C C . ARG A 1 207 ? -9.652 -15.714 6.795 1.00 89.56 207 ARG A C 1
ATOM 1648 O O . ARG A 1 207 ? -10.727 -15.316 6.350 1.00 89.56 207 ARG A O 1
ATOM 1655 N N . ASN A 1 208 ? -9.473 -16.952 7.240 1.00 80.69 208 ASN A N 1
ATOM 1656 C CA . ASN A 1 208 ? -10.586 -17.886 7.301 1.00 80.69 208 ASN A CA 1
ATOM 1657 C C . ASN A 1 208 ? -11.616 -17.399 8.337 1.00 80.69 208 ASN A C 1
ATOM 1659 O O . ASN A 1 208 ? -11.266 -17.128 9.486 1.00 80.69 208 ASN A O 1
ATOM 1663 N N . SER A 1 209 ? -12.882 -17.297 7.931 1.00 75.50 209 SER A N 1
ATOM 1664 C CA . SER A 1 209 ? -13.993 -16.905 8.805 1.00 75.50 209 SER A CA 1
ATOM 1665 C C . SER A 1 209 ? -14.373 -17.992 9.814 1.00 75.50 209 SER A C 1
ATOM 1667 O O . SER A 1 209 ? -15.113 -17.715 10.756 1.00 75.50 209 SER A O 1
ATOM 1669 N N . SER A 1 210 ? -13.886 -19.226 9.634 1.00 75.19 210 SER A N 1
ATOM 1670 C CA . SER A 1 210 ? -14.064 -20.294 10.615 1.00 75.19 210 SER A CA 1
ATOM 1671 C C . SER A 1 210 ? -13.249 -19.996 11.881 1.00 75.19 210 SER A C 1
ATOM 1673 O O . SER A 1 210 ? -12.020 -19.902 11.795 1.00 75.19 210 SER A O 1
ATOM 1675 N N . PRO A 1 211 ? -13.879 -19.893 13.066 1.00 64.44 211 PRO A N 1
ATOM 1676 C CA . PRO A 1 211 ? -13.182 -19.576 14.313 1.00 64.44 211 PRO A CA 1
ATOM 1677 C C . PRO A 1 211 ? -12.080 -20.589 14.659 1.00 64.44 211 PRO A C 1
ATOM 1679 O O . PRO A 1 211 ? -11.071 -20.200 15.243 1.00 64.44 211 PRO A O 1
ATOM 1682 N N . GLU A 1 212 ? -12.215 -21.846 14.222 1.00 64.00 212 GLU A N 1
ATOM 1683 C CA . GLU A 1 212 ? -11.250 -22.933 14.457 1.00 64.00 212 GLU A CA 1
ATOM 1684 C C . GLU A 1 212 ? -9.935 -22.770 13.674 1.00 64.00 212 GLU A C 1
ATOM 1686 O O . GLU A 1 212 ? -8.881 -23.206 14.130 1.00 64.00 212 GLU A O 1
ATOM 1691 N N . VAL A 1 213 ? -9.979 -22.107 12.512 1.00 64.06 213 VAL A N 1
ATOM 1692 C CA . VAL A 1 213 ? -8.827 -21.910 11.604 1.00 64.06 213 VAL A CA 1
ATOM 1693 C C . VAL A 1 213 ? -8.490 -20.422 11.444 1.00 64.06 213 VAL A C 1
ATOM 1695 O O . VAL A 1 213 ? -7.581 -20.055 10.702 1.00 64.06 213 VAL A O 1
ATOM 1698 N N . SER A 1 214 ? -9.179 -19.554 12.191 1.00 62.69 214 SER A N 1
ATOM 1699 C CA . SER A 1 214 ? -9.074 -18.088 12.156 1.00 62.69 214 SER A CA 1
ATOM 1700 C C . SER A 1 214 ? -7.674 -17.538 12.451 1.00 62.69 214 SER A C 1
ATOM 1702 O O . SER A 1 214 ? -7.470 -16.332 12.447 1.00 62.69 214 SER A O 1
ATOM 1704 N N . GLN A 1 215 ? -6.682 -18.385 12.712 1.00 69.62 215 GLN A N 1
ATOM 1705 C CA . GLN A 1 215 ? -5.289 -17.998 12.924 1.00 69.62 215 GLN A CA 1
ATOM 1706 C C . GLN A 1 215 ? -4.463 -17.969 11.630 1.00 69.62 215 GLN A C 1
ATOM 1708 O O . GLN A 1 215 ? -3.269 -17.675 11.685 1.00 69.62 215 GLN A O 1
ATOM 1713 N N . TYR A 1 216 ? -5.068 -18.282 10.481 1.00 79.00 216 TYR A N 1
ATOM 1714 C CA . TYR A 1 216 ? -4.362 -18.385 9.208 1.00 79.00 216 TYR A CA 1
ATOM 1715 C C . TYR A 1 216 ? -5.015 -17.549 8.109 1.00 79.00 216 TYR A C 1
ATOM 1717 O O . TYR A 1 216 ? -6.240 -17.459 7.994 1.00 79.00 216 TYR A O 1
ATOM 1725 N N . PHE A 1 217 ? -4.151 -16.971 7.280 1.00 84.56 217 PHE A N 1
ATOM 1726 C CA . PHE A 1 217 ? -4.515 -16.377 6.006 1.00 84.56 217 PHE A CA 1
ATOM 1727 C C . PHE A 1 217 ? -4.393 -17.443 4.922 1.00 84.56 217 PHE A C 1
ATOM 1729 O O . PHE A 1 217 ? -3.350 -18.082 4.774 1.00 84.56 217 PHE A O 1
ATOM 1736 N N . CYS A 1 218 ? -5.473 -17.643 4.181 1.00 83.88 218 CYS A N 1
ATOM 1737 C CA . CYS A 1 218 ? -5.525 -18.534 3.039 1.00 83.88 218 CYS A CA 1
ATOM 1738 C C . CYS A 1 218 ? -5.484 -17.703 1.764 1.00 83.88 218 CYS A C 1
ATOM 1740 O O . CYS A 1 218 ? -6.072 -16.626 1.674 1.00 83.88 218 CYS A O 1
ATOM 1742 N N . ARG A 1 219 ? -4.793 -18.224 0.760 1.00 84.00 219 ARG A N 1
ATOM 1743 C CA . ARG A 1 219 ? -4.704 -17.582 -0.541 1.00 84.00 219 ARG A CA 1
ATOM 1744 C C . ARG A 1 219 ? -6.070 -17.579 -1.233 1.00 84.00 219 ARG A C 1
ATOM 1746 O O . ARG A 1 219 ? -6.712 -18.626 -1.321 1.00 84.00 219 ARG A O 1
ATOM 1753 N N . ASP A 1 220 ? -6.499 -16.433 -1.761 1.00 87.62 220 ASP A N 1
ATOM 1754 C CA . ASP A 1 220 ? -7.693 -16.373 -2.607 1.00 87.62 220 ASP A CA 1
ATOM 1755 C C . ASP A 1 220 ? -7.341 -16.814 -4.030 1.00 87.62 220 ASP A C 1
ATOM 1757 O O . ASP A 1 220 ? -6.958 -16.020 -4.889 1.00 87.62 220 ASP A O 1
ATOM 1761 N N . SER A 1 221 ? -7.462 -18.118 -4.272 1.00 83.56 221 SER A N 1
ATOM 1762 C CA . SER A 1 221 ? -7.170 -18.711 -5.580 1.00 83.56 221 SER A CA 1
ATOM 1763 C C . SER A 1 221 ? -8.004 -18.115 -6.717 1.00 83.56 221 SER A C 1
ATOM 1765 O O . SER A 1 221 ? -7.495 -18.003 -7.828 1.00 83.56 221 SER A O 1
ATOM 1767 N N . THR A 1 222 ? -9.248 -17.694 -6.467 1.00 87.81 222 THR A N 1
ATOM 1768 C CA . THR A 1 222 ? -10.122 -17.173 -7.529 1.00 87.81 222 THR A CA 1
ATOM 1769 C C . THR A 1 222 ? -9.633 -15.806 -7.981 1.00 87.81 222 THR A C 1
ATOM 1771 O O . THR A 1 222 ? -9.327 -15.628 -9.159 1.00 87.81 222 THR A O 1
ATOM 1774 N N . THR A 1 223 ? -9.476 -14.874 -7.037 1.00 86.06 223 THR A N 1
ATOM 1775 C CA . THR A 1 223 ? -8.973 -13.524 -7.328 1.00 86.06 223 THR A CA 1
ATOM 1776 C C . THR A 1 223 ? -7.570 -13.585 -7.927 1.00 86.06 223 THR A C 1
ATOM 1778 O O . THR A 1 223 ? -7.310 -12.963 -8.952 1.00 86.06 223 THR A O 1
ATOM 1781 N N . ASN A 1 224 ? -6.684 -14.420 -7.380 1.00 83.81 224 ASN A N 1
ATOM 1782 C CA . ASN A 1 224 ? -5.309 -14.515 -7.870 1.00 83.81 224 ASN A CA 1
ATOM 1783 C C . ASN A 1 224 ? -5.222 -15.124 -9.278 1.00 83.81 224 ASN A C 1
ATOM 1785 O O . ASN A 1 224 ? -4.408 -14.681 -10.085 1.00 83.81 224 ASN A O 1
ATOM 1789 N N . ASN A 1 225 ? -6.076 -16.100 -9.612 1.00 81.50 225 ASN A N 1
ATOM 1790 C CA . ASN A 1 225 ? -6.163 -16.639 -10.973 1.00 81.50 225 ASN A CA 1
ATOM 1791 C C . ASN A 1 225 ? -6.682 -15.590 -11.971 1.00 81.50 225 ASN A C 1
ATOM 1793 O O . ASN A 1 225 ? -6.215 -15.559 -13.113 1.00 81.50 225 ASN A O 1
ATOM 1797 N N . ILE A 1 226 ? -7.622 -14.734 -11.556 1.00 84.44 226 ILE A N 1
ATOM 1798 C CA . ILE A 1 226 ? -8.119 -13.616 -12.372 1.00 84.44 226 ILE A CA 1
ATOM 1799 C C . ILE A 1 226 ? -6.994 -12.605 -12.607 1.00 84.44 226 ILE A C 1
ATOM 1801 O O . ILE A 1 226 ? -6.702 -12.303 -13.763 1.00 84.44 226 ILE A O 1
ATOM 1805 N N . THR A 1 227 ? -6.308 -12.162 -11.545 1.00 81.38 227 THR A N 1
ATOM 1806 C CA . THR A 1 227 ? -5.133 -11.281 -11.648 1.00 81.38 227 THR A CA 1
ATOM 1807 C C . THR A 1 227 ? -4.101 -11.868 -12.608 1.00 81.38 227 THR A C 1
ATOM 1809 O O . THR A 1 227 ? -3.646 -11.183 -13.519 1.00 81.38 227 THR A O 1
ATOM 1812 N N . ARG A 1 228 ? -3.784 -13.164 -12.477 1.00 75.44 228 ARG A N 1
ATOM 1813 C CA . ARG A 1 228 ? -2.851 -13.852 -13.380 1.00 75.44 228 ARG A CA 1
ATOM 1814 C C . ARG A 1 228 ? -3.309 -13.797 -14.830 1.00 75.44 228 ARG A C 1
ATOM 1816 O O . ARG A 1 228 ? -2.504 -13.522 -15.709 1.00 75.44 228 ARG A O 1
ATOM 1823 N N . SER A 1 229 ? -4.573 -14.116 -15.087 1.00 79.44 229 SER A N 1
ATOM 1824 C CA . SER A 1 229 ? -5.106 -14.168 -16.451 1.00 79.44 229 SER A CA 1
ATOM 1825 C C . SER A 1 229 ? -5.071 -12.786 -17.103 1.00 79.44 229 SER A C 1
ATOM 1827 O O . SER A 1 229 ? -4.685 -12.678 -18.261 1.00 79.44 229 SER A O 1
ATOM 1829 N N . ARG A 1 230 ? -5.378 -11.731 -16.335 1.00 80.50 230 ARG A N 1
ATOM 1830 C CA . ARG A 1 230 ? -5.264 -10.338 -16.786 1.00 80.50 230 ARG A CA 1
ATOM 1831 C C . ARG A 1 230 ? -3.821 -9.969 -17.130 1.00 80.50 230 ARG A C 1
ATOM 1833 O O . ARG A 1 230 ? -3.585 -9.468 -18.219 1.00 80.50 230 ARG A O 1
ATOM 1840 N N . LEU A 1 231 ? -2.870 -10.272 -16.247 1.00 74.19 231 LEU A N 1
ATOM 1841 C CA . LEU A 1 231 ? -1.449 -9.982 -16.477 1.00 74.19 231 LEU A CA 1
ATOM 1842 C C . LEU A 1 231 ? -0.869 -10.765 -17.657 1.00 74.19 231 LEU A C 1
ATOM 1844 O O . LEU A 1 231 ? -0.056 -10.233 -18.400 1.00 74.19 231 LEU A O 1
ATOM 1848 N N . LYS A 1 232 ? -1.292 -12.022 -17.849 1.00 73.25 232 LYS A N 1
ATOM 1849 C CA . LYS A 1 232 ? -0.919 -12.812 -19.031 1.00 73.25 232 LYS A CA 1
ATOM 1850 C C . LYS A 1 232 ? -1.427 -12.168 -20.311 1.00 73.25 232 LYS A C 1
ATOM 1852 O O . LYS A 1 232 ? -0.644 -11.988 -21.226 1.00 73.25 232 LYS A O 1
ATOM 1857 N N . ALA A 1 233 ? -2.705 -11.794 -20.344 1.00 77.38 233 ALA A N 1
ATOM 1858 C CA . ALA A 1 233 ? -3.286 -11.136 -21.506 1.00 77.38 233 ALA A CA 1
ATOM 1859 C C . ALA A 1 233 ? -2.599 -9.792 -21.802 1.00 77.38 233 ALA A C 1
ATOM 1861 O O . ALA A 1 233 ? -2.367 -9.479 -22.961 1.00 77.38 233 ALA A O 1
ATOM 1862 N N . GLN A 1 234 ? -2.237 -9.021 -20.769 1.00 70.75 234 GLN A N 1
ATOM 1863 C CA . GLN A 1 234 ? -1.453 -7.794 -20.935 1.00 70.75 234 GLN A CA 1
ATOM 1864 C C . GLN A 1 234 ? -0.069 -8.090 -21.523 1.00 70.75 234 GLN A C 1
ATOM 1866 O O . GLN A 1 234 ? 0.292 -7.476 -22.516 1.00 70.75 234 GLN A O 1
ATOM 1871 N N . ALA A 1 235 ? 0.668 -9.062 -20.978 1.00 67.25 235 ALA A N 1
ATOM 1872 C CA . ALA A 1 235 ? 1.976 -9.446 -21.510 1.00 67.25 235 ALA A CA 1
ATOM 1873 C C . ALA A 1 235 ? 1.904 -9.943 -22.969 1.00 67.25 235 ALA A C 1
ATOM 1875 O O . ALA A 1 235 ? 2.717 -9.532 -23.784 1.00 67.25 235 ALA A O 1
ATOM 1876 N N . GLU A 1 236 ? 0.910 -10.767 -23.316 1.00 71.19 236 GLU A N 1
ATOM 1877 C CA . GLU A 1 236 ? 0.706 -11.272 -24.686 1.00 71.19 236 GLU A CA 1
ATOM 1878 C C . GLU A 1 236 ? 0.365 -10.147 -25.679 1.00 71.19 236 GLU A C 1
ATOM 1880 O O . GLU A 1 236 ? 0.854 -10.150 -26.807 1.00 71.19 236 GLU A O 1
ATOM 1885 N N . LEU A 1 237 ? -0.455 -9.169 -25.268 1.00 68.25 237 LEU A N 1
ATOM 1886 C CA . LEU A 1 237 ? -0.745 -7.985 -26.085 1.00 68.25 237 LEU A CA 1
ATOM 1887 C C . LEU A 1 237 ? 0.527 -7.173 -26.356 1.00 68.25 237 LEU A C 1
ATOM 1889 O O . LEU A 1 237 ? 0.723 -6.727 -27.481 1.00 68.25 237 LEU A O 1
ATOM 1893 N N . LEU A 1 238 ? 1.393 -7.033 -25.355 1.00 62.88 238 LEU A N 1
ATOM 1894 C CA . LEU A 1 238 ? 2.629 -6.257 -25.455 1.00 62.88 238 LEU A CA 1
ATOM 1895 C C . LEU A 1 238 ? 3.705 -6.958 -26.302 1.00 62.88 238 LEU A C 1
ATOM 1897 O O . LEU A 1 238 ? 4.372 -6.314 -27.104 1.00 62.88 238 LEU A O 1
ATOM 1901 N N . GLU A 1 239 ? 3.836 -8.286 -26.202 1.00 64.50 239 GLU A N 1
ATOM 1902 C CA . GLU A 1 239 ? 4.701 -9.068 -27.105 1.00 64.50 239 GLU A CA 1
ATOM 1903 C C . GLU A 1 239 ? 4.255 -8.916 -28.573 1.00 64.50 239 GLU A C 1
ATOM 1905 O O . GLU A 1 239 ? 5.079 -8.879 -29.483 1.00 64.50 239 GLU A O 1
ATOM 1910 N N . SER A 1 240 ? 2.947 -8.771 -28.816 1.00 63.97 240 SER A N 1
ATOM 1911 C CA . SER A 1 240 ? 2.421 -8.573 -30.171 1.00 63.97 240 SER A CA 1
ATOM 1912 C C . SER A 1 240 ? 2.611 -7.155 -30.725 1.00 63.97 240 SER A C 1
ATOM 1914 O O . SER A 1 240 ? 2.637 -6.991 -31.946 1.00 63.97 240 SER A O 1
ATOM 1916 N N . THR A 1 241 ? 2.751 -6.134 -29.869 1.00 55.81 241 THR A N 1
ATOM 1917 C CA . THR A 1 241 ? 3.024 -4.753 -30.305 1.00 55.81 241 THR A CA 1
ATOM 1918 C C . THR A 1 241 ? 4.511 -4.510 -30.543 1.00 55.81 241 THR A C 1
ATOM 1920 O O . THR A 1 241 ? 4.849 -3.798 -31.489 1.00 55.81 241 THR A O 1
ATOM 1923 N N . SER A 1 242 ? 5.410 -5.162 -29.792 1.00 52.56 242 SER A N 1
ATOM 1924 C CA . SER A 1 242 ? 6.858 -5.044 -30.025 1.00 52.56 242 SER A CA 1
ATOM 1925 C C . SER A 1 242 ? 7.273 -5.534 -31.414 1.00 52.56 242 SER A C 1
ATOM 1927 O O . SER A 1 242 ? 8.073 -4.879 -32.078 1.00 52.56 242 SER A O 1
ATOM 1929 N N . ASP A 1 243 ? 6.671 -6.622 -31.905 1.00 53.31 243 ASP A N 1
ATOM 1930 C CA . ASP A 1 243 ? 6.934 -7.138 -33.257 1.00 53.31 243 ASP A CA 1
ATOM 1931 C C . ASP A 1 243 ? 6.508 -6.147 -34.360 1.00 53.31 243 ASP A C 1
ATOM 1933 O O . ASP A 1 243 ? 7.050 -6.173 -35.463 1.00 53.31 243 ASP A O 1
ATOM 1937 N N . PHE A 1 244 ? 5.561 -5.246 -34.069 1.00 46.38 244 PHE A N 1
ATOM 1938 C CA . PHE A 1 244 ? 5.053 -4.253 -35.018 1.00 46.38 244 PHE A CA 1
ATOM 1939 C C . PHE A 1 244 ? 5.924 -2.986 -35.078 1.00 46.38 244 PHE A C 1
ATOM 1941 O O . PHE A 1 244 ? 6.087 -2.396 -36.145 1.00 46.38 244 PHE A O 1
ATOM 1948 N N . ILE A 1 245 ? 6.514 -2.575 -33.950 1.00 46.94 245 ILE A N 1
ATOM 1949 C CA . ILE A 1 245 ? 7.347 -1.362 -33.864 1.00 46.94 245 ILE A CA 1
ATOM 1950 C C . ILE A 1 245 ? 8.710 -1.577 -34.544 1.00 46.94 245 ILE A C 1
ATOM 1952 O O . ILE A 1 245 ? 9.181 -0.695 -35.268 1.00 46.94 245 ILE A O 1
ATOM 1956 N N . TYR A 1 246 ? 9.313 -2.764 -34.399 1.00 46.91 246 TYR A N 1
ATOM 1957 C CA . TYR A 1 246 ? 10.598 -3.088 -35.036 1.00 46.91 246 TYR A CA 1
ATOM 1958 C C . TYR A 1 246 ? 10.515 -3.247 -36.565 1.00 46.91 246 TYR A C 1
ATOM 1960 O O . TYR A 1 246 ? 11.514 -3.020 -37.247 1.00 46.91 246 TYR A O 1
ATOM 1968 N N . ASP A 1 247 ? 9.343 -3.570 -37.123 1.00 46.19 247 ASP A N 1
ATOM 1969 C CA . ASP A 1 247 ? 9.153 -3.732 -38.577 1.00 46.19 247 ASP A CA 1
ATOM 1970 C C . ASP A 1 247 ? 8.882 -2.394 -39.304 1.00 46.19 247 ASP A C 1
ATOM 1972 O O . ASP A 1 247 ? 8.849 -2.327 -40.535 1.00 46.19 247 ASP A O 1
ATOM 1976 N N . HIS A 1 248 ? 8.699 -1.291 -38.565 1.00 44.31 248 HIS A N 1
ATOM 1977 C CA . HIS A 1 248 ? 8.402 0.029 -39.140 1.00 44.31 248 HIS A CA 1
ATOM 1978 C C . HIS A 1 248 ? 9.441 1.121 -38.867 1.00 44.31 248 HIS A C 1
ATOM 1980 O O . HIS A 1 248 ? 9.422 2.134 -39.563 1.00 44.31 248 HIS A O 1
ATOM 1986 N N . THR A 1 249 ? 10.390 0.920 -37.950 1.00 45.34 249 THR A N 1
ATOM 1987 C CA . THR A 1 249 ? 11.389 1.953 -37.604 1.00 45.34 249 THR A CA 1
ATOM 1988 C C . THR A 1 249 ? 12.735 1.829 -38.327 1.00 45.34 249 THR A C 1
ATOM 1990 O O . THR A 1 249 ? 13.447 2.823 -38.418 1.00 45.34 249 THR A O 1
ATOM 1993 N N . TRP A 1 250 ? 13.076 0.682 -38.930 1.00 44.75 250 TRP A N 1
ATOM 1994 C CA . TRP A 1 250 ? 14.412 0.480 -39.536 1.00 44.75 250 TRP A CA 1
ATOM 1995 C C . TRP A 1 250 ? 14.401 0.047 -41.006 1.00 44.75 250 TRP A C 1
ATOM 1997 O O . TRP A 1 250 ? 15.402 -0.420 -41.544 1.00 44.75 250 TRP A O 1
ATOM 2007 N N . GLY A 1 251 ? 13.283 0.275 -41.695 1.00 41.59 251 GLY A N 1
ATOM 2008 C CA . GLY A 1 251 ? 13.200 0.212 -43.156 1.00 41.59 251 GLY A CA 1
ATOM 2009 C C . GLY A 1 251 ? 13.739 1.460 -43.868 1.00 41.59 251 GLY A C 1
ATOM 2010 O O . GLY A 1 251 ? 13.370 1.695 -45.018 1.00 41.59 251 GLY A O 1
ATOM 2011 N N . PHE A 1 252 ? 14.564 2.282 -43.212 1.00 43.25 252 PHE A N 1
ATOM 2012 C CA . PHE A 1 252 ? 15.295 3.360 -43.874 1.00 43.25 252 PHE A CA 1
ATOM 2013 C C . PHE A 1 252 ? 16.576 2.777 -44.463 1.00 43.25 252 PHE A C 1
ATOM 2015 O O . PHE A 1 252 ? 17.544 2.507 -43.759 1.00 43.25 252 PHE A O 1
ATOM 2022 N N . GLY A 1 253 ? 16.535 2.521 -45.772 1.00 45.97 253 GLY A N 1
ATOM 2023 C CA . GLY A 1 253 ? 17.731 2.230 -46.549 1.00 45.97 253 GLY A CA 1
ATOM 2024 C C . GLY A 1 253 ? 18.761 3.350 -46.398 1.00 45.97 253 GLY A C 1
ATOM 2025 O O . GLY A 1 253 ? 18.388 4.504 -46.195 1.00 45.97 253 GLY A O 1
ATOM 2026 N N . ASP A 1 254 ? 20.033 2.964 -46.499 1.00 48.06 254 ASP A N 1
ATOM 2027 C CA . ASP A 1 254 ? 21.252 3.785 -46.463 1.00 48.06 254 ASP A CA 1
ATOM 2028 C C . ASP A 1 254 ? 21.304 4.887 -47.551 1.00 48.06 254 ASP A C 1
ATOM 2030 O O . ASP A 1 254 ? 22.249 4.952 -48.335 1.00 48.06 254 ASP A O 1
ATOM 2034 N N . ASP A 1 255 ? 20.302 5.757 -47.635 1.00 52.88 255 ASP A N 1
ATOM 2035 C CA . ASP A 1 255 ? 20.302 6.916 -48.523 1.00 52.88 255 ASP A CA 1
ATOM 2036 C C . ASP A 1 255 ? 20.502 8.182 -47.679 1.00 52.88 255 ASP A C 1
ATOM 2038 O O . ASP A 1 255 ? 19.549 8.770 -47.173 1.00 52.88 255 ASP A O 1
ATOM 2042 N N . ASP A 1 256 ? 21.777 8.553 -47.510 1.00 53.09 256 ASP A N 1
ATOM 2043 C CA . ASP A 1 256 ? 22.315 9.902 -47.268 1.00 53.09 256 ASP A CA 1
ATOM 2044 C C . ASP A 1 256 ? 21.287 10.970 -46.827 1.00 53.09 256 ASP A C 1
ATOM 2046 O O . ASP A 1 256 ? 20.940 11.878 -47.588 1.00 53.09 256 ASP A O 1
ATOM 2050 N N . MET A 1 257 ? 20.799 10.893 -45.585 1.00 49.62 257 MET A N 1
ATOM 2051 C CA . MET A 1 257 ? 19.899 11.910 -45.042 1.00 49.62 257 MET A CA 1
ATOM 2052 C C . MET A 1 257 ? 20.719 12.981 -44.307 1.00 49.62 257 MET A C 1
ATOM 2054 O O . MET A 1 257 ? 21.297 12.742 -43.246 1.00 49.62 257 MET A O 1
ATOM 2058 N N . GLU A 1 258 ? 20.809 14.168 -44.913 1.00 54.72 258 GLU A N 1
ATOM 2059 C CA . GLU A 1 258 ? 21.323 15.383 -44.275 1.00 54.72 258 GLU A CA 1
ATOM 2060 C C . GLU A 1 258 ? 20.502 15.678 -43.012 1.00 54.72 258 GLU A C 1
ATOM 2062 O O . GLU A 1 258 ? 19.298 15.922 -43.088 1.00 54.72 258 GLU A O 1
ATOM 2067 N N . TRP A 1 259 ? 21.161 15.664 -41.852 1.00 49.19 259 TRP A N 1
ATOM 2068 C CA . TRP A 1 259 ? 20.577 16.021 -40.562 1.00 49.19 259 TRP A CA 1
ATOM 2069 C C . TRP A 1 259 ? 20.096 17.476 -40.592 1.00 49.19 259 TRP A C 1
ATOM 2071 O O . TRP A 1 259 ? 20.886 18.410 -40.450 1.00 49.19 259 TRP A O 1
ATOM 2081 N N . SER A 1 260 ? 18.798 17.681 -40.811 1.00 52.53 260 SER A N 1
ATOM 2082 C CA . SER A 1 260 ? 18.155 18.963 -40.545 1.00 52.53 260 SER A CA 1
ATOM 2083 C C . SER A 1 260 ? 17.784 19.028 -39.066 1.00 52.53 260 SER A C 1
ATOM 2085 O O . SER A 1 260 ? 16.974 18.227 -38.607 1.00 52.53 260 SER A O 1
ATOM 2087 N N . ASP A 1 261 ? 18.365 19.990 -38.348 1.00 51.47 261 ASP A N 1
ATOM 2088 C CA . ASP A 1 261 ? 18.066 20.332 -36.951 1.00 51.47 261 ASP A CA 1
ATOM 2089 C C . ASP A 1 261 ? 16.592 20.759 -36.782 1.00 51.47 261 ASP A C 1
ATOM 2091 O O . ASP A 1 261 ? 16.275 21.952 -36.786 1.00 51.47 261 ASP A O 1
ATOM 2095 N N . SER A 1 262 ? 15.664 19.808 -36.672 1.00 52.41 262 SER A N 1
ATOM 2096 C CA . SER A 1 262 ? 14.252 20.102 -36.416 1.00 52.41 262 SER A CA 1
ATOM 2097 C C . SER A 1 262 ? 13.681 19.226 -35.305 1.00 52.41 262 SER A C 1
ATOM 2099 O O . SER A 1 262 ? 13.348 18.082 -35.565 1.00 52.41 262 SER A O 1
ATOM 2101 N N . ASP A 1 263 ? 13.548 19.798 -34.106 1.00 54.50 263 ASP A N 1
ATOM 2102 C CA . ASP A 1 263 ? 12.495 19.578 -33.097 1.00 54.50 263 ASP A CA 1
ATOM 2103 C C . ASP A 1 263 ? 11.778 18.198 -33.066 1.00 54.50 263 ASP A C 1
ATOM 2105 O O . ASP A 1 263 ? 10.548 18.143 -33.125 1.00 54.50 263 ASP A O 1
ATOM 2109 N N . THR A 1 264 ? 12.512 17.085 -32.925 1.00 54.12 264 THR A N 1
ATOM 2110 C CA . THR A 1 264 ? 11.957 15.711 -32.824 1.00 54.12 264 THR A CA 1
ATOM 2111 C C . THR A 1 264 ? 11.926 15.134 -31.399 1.00 54.12 264 THR A C 1
ATOM 2113 O O . THR A 1 264 ? 11.865 13.926 -31.230 1.00 54.12 264 THR A O 1
ATOM 2116 N N . GLU A 1 265 ? 11.944 15.950 -30.341 1.00 54.25 265 GLU A N 1
ATOM 2117 C CA . GLU A 1 265 ? 11.984 15.433 -28.953 1.00 54.25 265 GLU A CA 1
ATOM 2118 C C . GLU A 1 265 ? 10.670 14.770 -28.475 1.00 54.25 265 GLU A C 1
ATOM 2120 O O . GLU A 1 265 ? 10.645 14.143 -27.418 1.00 54.25 265 GLU A O 1
ATOM 2125 N N . ALA A 1 266 ? 9.562 14.907 -29.213 1.00 54.19 266 ALA A N 1
ATOM 2126 C CA . ALA A 1 266 ? 8.249 14.425 -28.768 1.00 54.19 266 ALA A CA 1
ATOM 2127 C C . ALA A 1 266 ? 7.973 12.941 -29.084 1.00 54.19 266 ALA A C 1
ATOM 2129 O O . ALA A 1 266 ? 7.329 12.280 -28.274 1.00 54.19 266 ALA A O 1
ATOM 2130 N N . ASP A 1 267 ? 8.463 12.417 -30.214 1.00 53.50 267 ASP A N 1
ATOM 2131 C CA . ASP A 1 267 ? 8.186 11.029 -30.632 1.00 53.50 267 ASP A CA 1
ATOM 2132 C C . ASP A 1 267 ? 9.021 10.005 -29.842 1.00 53.50 267 ASP A C 1
ATOM 2134 O O . ASP A 1 267 ? 8.553 8.899 -29.571 1.00 53.50 267 ASP A O 1
ATOM 2138 N N . ASP A 1 268 ? 10.221 10.382 -29.391 1.00 54.28 268 ASP A N 1
ATOM 2139 C CA . ASP A 1 268 ? 11.073 9.492 -28.595 1.00 54.28 268 ASP A CA 1
ATOM 2140 C C . ASP A 1 268 ? 10.456 9.205 -27.214 1.00 54.28 268 ASP A C 1
ATOM 2142 O O . ASP A 1 268 ? 10.558 8.092 -26.703 1.00 54.28 268 ASP A O 1
ATOM 2146 N N . MET A 1 269 ? 9.749 10.174 -26.619 1.00 53.81 269 MET A N 1
ATOM 2147 C CA . MET A 1 269 ? 9.180 10.051 -25.271 1.00 53.81 269 MET A CA 1
ATOM 2148 C C . MET A 1 269 ? 8.037 9.023 -25.187 1.00 53.81 269 MET A C 1
ATOM 2150 O O . MET A 1 269 ? 7.971 8.282 -24.205 1.00 53.81 269 MET A O 1
ATOM 2154 N N . GLU A 1 270 ? 7.179 8.922 -26.211 1.00 56.44 270 GLU A N 1
ATOM 2155 C CA . GLU A 1 270 ? 6.085 7.932 -26.239 1.00 56.44 270 GLU A CA 1
ATOM 2156 C C . GLU A 1 270 ? 6.618 6.490 -26.320 1.00 56.44 270 GLU A C 1
ATOM 2158 O O . GLU A 1 270 ? 6.098 5.596 -25.647 1.00 56.44 270 GLU A O 1
ATOM 2163 N N . ALA A 1 271 ? 7.706 6.264 -27.065 1.00 57.75 271 ALA A N 1
ATOM 2164 C CA . ALA A 1 271 ? 8.342 4.950 -27.158 1.00 57.75 271 ALA A CA 1
ATOM 2165 C C . ALA A 1 271 ? 8.932 4.490 -25.809 1.00 57.75 271 ALA A C 1
ATOM 2167 O O . ALA A 1 271 ? 8.830 3.312 -25.452 1.00 57.75 271 ALA A O 1
ATOM 2168 N N . TYR A 1 272 ? 9.500 5.407 -25.017 1.00 56.91 272 TYR A N 1
ATOM 2169 C CA . TYR A 1 272 ? 10.034 5.084 -23.687 1.00 56.91 272 TYR A CA 1
ATOM 2170 C C . TYR A 1 272 ? 8.941 4.721 -22.672 1.00 56.91 272 TYR A C 1
ATOM 2172 O O . TYR A 1 272 ? 9.123 3.784 -21.885 1.00 56.91 272 TYR A O 1
ATOM 2180 N N . GLU A 1 273 ? 7.798 5.416 -22.688 1.00 57.19 273 GLU A N 1
ATOM 2181 C CA . GLU A 1 273 ? 6.670 5.118 -21.793 1.00 57.19 273 GLU A CA 1
ATOM 2182 C C . GLU A 1 273 ? 6.097 3.711 -22.049 1.00 57.19 273 GLU A C 1
ATOM 2184 O O . GLU A 1 273 ? 5.807 2.967 -21.102 1.00 57.19 273 GLU A O 1
ATOM 2189 N N . GLU A 1 274 ? 6.008 3.300 -23.318 1.00 57.75 274 GLU A N 1
ATOM 2190 C CA . GLU A 1 274 ? 5.510 1.975 -23.702 1.00 57.75 274 GLU A CA 1
ATOM 2191 C C . GLU A 1 274 ? 6.467 0.846 -23.268 1.00 57.75 274 GLU A C 1
ATOM 2193 O O . GLU A 1 274 ? 6.032 -0.173 -22.712 1.00 57.75 274 GLU A O 1
ATOM 2198 N N . VAL A 1 275 ? 7.784 1.036 -23.418 1.00 56.44 275 VAL A N 1
ATOM 2199 C CA . VAL A 1 275 ? 8.806 0.061 -22.983 1.00 56.44 275 VAL A CA 1
ATOM 2200 C C . VAL A 1 275 ? 8.826 -0.092 -21.456 1.00 56.44 275 VAL A C 1
ATOM 2202 O O . VAL A 1 275 ? 8.888 -1.219 -20.945 1.00 56.44 275 VAL A O 1
ATOM 2205 N N . ALA A 1 276 ? 8.711 1.013 -20.711 1.00 54.94 276 ALA A N 1
ATOM 2206 C CA . ALA A 1 276 ? 8.676 0.993 -19.250 1.00 54.94 276 ALA A CA 1
ATOM 2207 C C . ALA A 1 276 ? 7.454 0.228 -18.707 1.00 54.94 276 ALA A C 1
ATOM 2209 O O . ALA A 1 276 ? 7.594 -0.630 -17.827 1.00 54.94 276 ALA A O 1
ATOM 2210 N N . SER A 1 277 ? 6.270 0.474 -19.280 1.00 57.31 277 SER A N 1
ATOM 2211 C CA . SER A 1 277 ? 5.039 -0.244 -18.920 1.00 57.31 277 SER A CA 1
ATOM 2212 C C . SER A 1 277 ? 5.112 -1.739 -19.279 1.00 57.31 277 SER A C 1
ATOM 2214 O O . SER A 1 277 ? 4.633 -2.610 -18.533 1.00 57.31 277 SER A O 1
ATOM 2216 N N . THR A 1 278 ? 5.790 -2.068 -20.386 1.00 58.38 278 THR A N 1
ATOM 2217 C CA . THR A 1 278 ? 5.951 -3.445 -20.871 1.00 58.38 278 THR A CA 1
ATOM 2218 C C . THR A 1 278 ? 6.726 -4.317 -19.895 1.00 58.38 278 THR A C 1
ATOM 2220 O O . THR A 1 278 ? 6.265 -5.385 -19.471 1.00 58.38 278 THR A O 1
ATOM 2223 N N . ALA A 1 279 ? 7.905 -3.861 -19.493 1.00 55.94 279 ALA A N 1
ATOM 2224 C CA . ALA A 1 279 ? 8.751 -4.647 -18.615 1.00 55.94 279 ALA A CA 1
ATOM 2225 C C . ALA A 1 279 ? 8.238 -4.663 -17.161 1.00 55.94 279 ALA A C 1
ATOM 2227 O O . ALA A 1 279 ? 8.401 -5.675 -16.470 1.00 55.94 279 ALA A O 1
ATOM 2228 N N . GLY A 1 280 ? 7.470 -3.649 -16.747 1.00 56.34 280 GLY A N 1
ATOM 2229 C CA . GLY A 1 280 ? 6.646 -3.704 -15.541 1.00 56.34 280 GLY A CA 1
ATOM 2230 C C . GLY A 1 280 ? 5.634 -4.860 -15.558 1.00 56.34 280 GLY A C 1
ATOM 2231 O O . GLY A 1 280 ? 5.594 -5.697 -14.644 1.00 56.34 280 GLY A O 1
ATOM 2232 N N . SER A 1 281 ? 4.842 -4.966 -16.627 1.00 57.62 281 SER A N 1
ATOM 2233 C CA . SER A 1 281 ? 3.850 -6.040 -16.799 1.00 57.62 281 SER A CA 1
ATOM 2234 C C . SER A 1 281 ? 4.491 -7.435 -16.837 1.00 57.62 281 SER A C 1
ATOM 2236 O O . SER A 1 281 ? 4.002 -8.366 -16.182 1.00 57.62 281 SER A O 1
ATOM 2238 N N . ALA A 1 282 ? 5.623 -7.586 -17.532 1.00 58.66 282 ALA A N 1
ATOM 2239 C CA . ALA A 1 282 ? 6.379 -8.836 -17.593 1.00 58.66 282 ALA A CA 1
ATOM 2240 C C . ALA A 1 282 ? 6.953 -9.245 -16.223 1.00 58.66 282 ALA A C 1
ATOM 2242 O O . ALA A 1 282 ? 6.796 -10.398 -15.803 1.00 58.66 282 ALA A O 1
ATOM 2243 N N . ALA A 1 283 ? 7.550 -8.307 -15.480 1.00 55.88 283 ALA A N 1
ATOM 2244 C CA . ALA A 1 283 ? 8.041 -8.547 -14.123 1.00 55.88 283 ALA A CA 1
ATOM 2245 C C . ALA A 1 283 ? 6.901 -8.974 -13.182 1.00 55.88 283 ALA A C 1
ATOM 2247 O O . ALA A 1 283 ? 7.036 -9.935 -12.419 1.00 55.88 283 ALA A O 1
ATOM 2248 N N . MET A 1 284 ? 5.736 -8.330 -13.289 1.00 59.44 284 MET A N 1
ATOM 2249 C CA . MET A 1 284 ? 4.557 -8.673 -12.494 1.00 59.44 284 MET A CA 1
ATOM 2250 C C . MET A 1 284 ? 4.021 -10.073 -12.825 1.00 59.44 284 MET A C 1
ATOM 2252 O O . MET A 1 284 ? 3.664 -10.840 -11.926 1.00 59.44 284 MET A O 1
ATOM 2256 N N . LEU A 1 285 ? 4.031 -10.468 -14.099 1.00 63.47 285 LEU A N 1
ATOM 2257 C CA . LEU A 1 285 ? 3.677 -11.828 -14.487 1.00 63.47 285 LEU A CA 1
ATOM 2258 C C . LEU A 1 285 ? 4.632 -12.867 -13.876 1.00 63.47 285 LEU A C 1
ATOM 2260 O O . LEU A 1 285 ? 4.169 -13.925 -13.441 1.00 63.47 285 LEU A O 1
ATOM 2264 N N . GLN A 1 286 ? 5.933 -12.574 -13.795 1.00 61.44 286 GLN A N 1
ATOM 2265 C CA . GLN A 1 286 ? 6.897 -13.449 -13.120 1.00 61.44 286 GLN A CA 1
ATOM 2266 C C . GLN A 1 286 ? 6.619 -13.539 -11.618 1.00 61.44 286 GLN A C 1
ATOM 2268 O O . GLN A 1 286 ? 6.521 -14.649 -11.088 1.00 61.44 286 GLN A O 1
ATOM 2273 N N . VAL A 1 287 ? 6.397 -12.404 -10.940 1.00 58.00 287 VAL A N 1
ATOM 2274 C CA . VAL A 1 287 ? 6.025 -12.371 -9.514 1.00 58.00 287 VAL A CA 1
ATOM 2275 C C . VAL A 1 287 ? 4.797 -13.249 -9.271 1.00 58.00 287 VAL A C 1
ATOM 2277 O O . VAL A 1 287 ? 4.845 -14.165 -8.449 1.00 58.00 287 VAL A O 1
ATOM 2280 N N . VAL A 1 288 ? 3.715 -13.052 -10.031 1.00 62.84 288 VAL A N 1
ATOM 2281 C CA . VAL A 1 288 ? 2.486 -13.845 -9.877 1.00 62.84 288 VAL A CA 1
ATOM 2282 C C . VAL A 1 288 ? 2.724 -15.334 -10.131 1.00 62.84 288 VAL A C 1
ATOM 2284 O O . VAL A 1 288 ? 2.269 -16.148 -9.327 1.00 62.84 288 VAL A O 1
ATOM 2287 N N . ARG A 1 289 ? 3.465 -15.704 -11.188 1.00 65.00 289 ARG A N 1
ATOM 2288 C CA . ARG A 1 289 ? 3.813 -17.108 -11.491 1.00 65.00 289 ARG A CA 1
ATOM 2289 C C . ARG A 1 289 ? 4.555 -17.781 -10.339 1.00 65.00 289 ARG A C 1
ATOM 2291 O O . ARG A 1 289 ? 4.309 -18.954 -10.077 1.00 65.00 289 ARG A O 1
ATOM 2298 N N . LEU A 1 290 ? 5.426 -17.062 -9.639 1.00 58.94 290 LEU A N 1
ATOM 2299 C CA . LEU A 1 290 ? 6.164 -17.629 -8.518 1.00 58.94 290 LEU A CA 1
ATOM 2300 C C . LEU A 1 290 ? 5.291 -17.804 -7.279 1.00 58.94 290 LEU A C 1
ATOM 2302 O O . LEU A 1 290 ? 5.370 -18.840 -6.636 1.00 58.94 290 LEU A O 1
ATOM 2306 N N . PHE A 1 291 ? 4.394 -16.869 -6.969 1.00 55.47 291 PHE A N 1
ATOM 2307 C CA . PHE A 1 291 ? 3.424 -17.072 -5.884 1.00 55.47 291 PHE A CA 1
ATOM 2308 C C . PHE A 1 291 ? 2.458 -18.243 -6.130 1.00 55.47 291 PHE A C 1
ATOM 2310 O O . PHE A 1 291 ? 1.764 -18.670 -5.206 1.00 55.47 291 PHE A O 1
ATOM 2317 N N . ASP A 1 292 ? 2.402 -18.747 -7.363 1.00 55.78 292 ASP A N 1
ATOM 2318 C CA . ASP A 1 292 ? 1.703 -19.969 -7.751 1.00 55.78 292 ASP A CA 1
ATOM 2319 C C . ASP A 1 292 ? 2.532 -21.237 -7.691 1.00 55.78 292 ASP A C 1
ATOM 2321 O O . ASP A 1 292 ? 1.955 -22.309 -7.875 1.00 55.78 292 ASP A O 1
ATOM 2325 N N . ASP A 1 293 ? 3.837 -21.138 -7.447 1.00 57.91 293 ASP A N 1
ATOM 2326 C CA . ASP A 1 293 ? 4.699 -22.301 -7.374 1.00 57.91 293 ASP A CA 1
ATOM 2327 C C . ASP A 1 293 ? 4.257 -23.187 -6.195 1.00 57.91 293 ASP A C 1
ATOM 2329 O O . ASP A 1 293 ? 4.434 -22.816 -5.027 1.00 57.91 293 ASP A O 1
ATOM 2333 N N . PRO A 1 294 ? 3.695 -24.383 -6.460 1.00 55.28 294 PRO A N 1
ATOM 2334 C CA . PRO A 1 294 ? 3.289 -25.301 -5.406 1.00 55.28 294 PRO A CA 1
ATOM 2335 C C . PRO A 1 294 ? 4.484 -25.755 -4.562 1.00 55.28 294 PRO A C 1
ATOM 2337 O O . PRO A 1 294 ? 4.286 -26.234 -3.448 1.00 55.28 294 PRO A O 1
ATOM 2340 N N . SER A 1 295 ? 5.716 -25.627 -5.076 1.00 52.41 295 SER A N 1
ATOM 2341 C CA . SER A 1 295 ? 6.946 -25.928 -4.348 1.00 52.41 295 SER A CA 1
ATOM 2342 C C . SER A 1 295 ? 7.162 -24.979 -3.171 1.00 52.41 295 SER A C 1
ATOM 2344 O O . SER A 1 295 ? 7.622 -25.428 -2.125 1.00 52.41 295 SER A O 1
ATOM 2346 N N . LEU A 1 296 ? 6.720 -23.720 -3.272 1.00 50.94 296 LEU A N 1
ATOM 2347 C CA . LEU A 1 296 ? 6.707 -22.801 -2.139 1.00 50.94 296 LEU A CA 1
ATOM 2348 C C . LEU A 1 296 ? 5.729 -23.301 -1.077 1.00 50.94 296 LEU A C 1
ATOM 2350 O O . LEU A 1 296 ? 6.114 -23.463 0.075 1.00 50.94 296 LEU A O 1
ATOM 2354 N N . GLU A 1 297 ? 4.495 -23.653 -1.449 1.00 49.16 297 GLU A N 1
ATOM 2355 C CA . GLU A 1 297 ? 3.531 -24.239 -0.501 1.00 49.16 297 GLU A CA 1
ATOM 2356 C C . GLU A 1 297 ? 4.029 -25.564 0.117 1.00 49.16 297 GLU A C 1
ATOM 2358 O O . GLU A 1 297 ? 3.820 -25.814 1.311 1.00 49.16 297 GLU A O 1
ATOM 2363 N N . ALA A 1 298 ? 4.726 -26.394 -0.669 1.00 49.41 298 ALA A N 1
ATOM 2364 C CA . ALA A 1 298 ? 5.292 -27.672 -0.244 1.00 49.41 298 ALA A CA 1
ATOM 2365 C C . ALA A 1 298 ? 6.486 -27.509 0.715 1.00 49.41 298 ALA A C 1
ATOM 2367 O O . ALA A 1 298 ? 6.558 -28.237 1.710 1.00 49.41 298 ALA A O 1
ATOM 2368 N N . ASP A 1 299 ? 7.364 -26.531 0.477 1.00 47.28 299 ASP A N 1
ATOM 2369 C CA . ASP A 1 299 ? 8.463 -26.152 1.376 1.00 47.28 299 ASP A CA 1
ATOM 2370 C C . ASP A 1 299 ? 7.954 -25.556 2.700 1.00 47.28 299 ASP A C 1
ATOM 2372 O O . ASP A 1 299 ? 8.651 -25.595 3.719 1.00 47.28 299 ASP A O 1
ATOM 2376 N N . PHE A 1 300 ? 6.719 -25.041 2.731 1.00 49.03 300 PHE A N 1
ATOM 2377 C CA . PHE A 1 300 ? 6.093 -24.475 3.932 1.00 49.03 300 PHE A CA 1
ATOM 2378 C C . PHE A 1 300 ? 5.273 -25.472 4.761 1.00 49.03 300 PHE A C 1
ATOM 2380 O O . PHE A 1 300 ? 4.648 -25.079 5.748 1.00 49.03 300 PHE A O 1
ATOM 2387 N N . GLY A 1 301 ? 5.293 -26.766 4.424 1.00 42.06 301 GLY A N 1
ATOM 2388 C CA . GLY A 1 301 ? 4.696 -27.811 5.263 1.00 42.06 301 GLY A CA 1
ATOM 2389 C C . GLY A 1 301 ? 3.165 -27.779 5.340 1.00 42.06 301 GLY A C 1
ATOM 2390 O O . GLY A 1 301 ? 2.586 -28.499 6.152 1.00 42.06 301 GLY A O 1
ATOM 2391 N N . LEU A 1 302 ? 2.495 -27.017 4.470 1.00 43.66 302 LEU A N 1
ATOM 2392 C CA . LEU A 1 302 ? 1.044 -27.067 4.268 1.00 43.66 302 LEU A CA 1
ATOM 2393 C C . LEU A 1 302 ? 0.676 -28.280 3.398 1.00 43.66 302 LEU A C 1
ATOM 2395 O O . LEU A 1 302 ? -0.025 -28.176 2.394 1.00 43.66 302 LEU A O 1
ATOM 2399 N N . ARG A 1 303 ? 1.136 -29.479 3.778 1.00 39.53 303 ARG A N 1
ATOM 2400 C CA . ARG A 1 303 ? 0.484 -30.694 3.285 1.00 39.53 303 ARG A CA 1
ATOM 2401 C C . ARG A 1 303 ? -0.888 -30.737 3.939 1.00 39.53 303 ARG A C 1
ATOM 2403 O O . ARG A 1 303 ? -0.974 -30.853 5.158 1.00 39.53 303 ARG A O 1
ATOM 2410 N N . ARG A 1 304 ? -1.923 -30.599 3.104 1.00 42.38 304 ARG A N 1
ATOM 2411 C CA . ARG A 1 304 ? -3.335 -30.828 3.433 1.00 42.38 304 ARG A CA 1
ATOM 2412 C C . ARG A 1 304 ? -3.451 -31.960 4.463 1.00 42.38 304 ARG A C 1
ATOM 2414 O O . ARG A 1 304 ? -3.088 -33.096 4.150 1.00 42.38 304 ARG A O 1
ATOM 2421 N N . GLN A 1 305 ? -3.897 -31.619 5.671 1.00 38.03 305 GLN A N 1
ATOM 2422 C CA . GLN A 1 305 ? -4.679 -32.546 6.486 1.00 38.03 305 GLN A CA 1
ATOM 2423 C C . GLN A 1 305 ? -6.105 -32.548 5.947 1.00 38.03 305 GLN A C 1
ATOM 2425 O O . GLN A 1 305 ? -6.563 -31.457 5.530 1.00 38.03 305 GLN A O 1
#

Secondary structure (DSSP, 8-state):
---EEEEEESSHHHHHHHHHH------TTS---EEEEEEE--SHHHHHHHHHHHHHHTTT-SEEEEEEE-TT-TTSPPHHHHPPP-TT--EEEEESP-TT--HHHHHHH-TT--EEEEEEE-THHHHHHHHHHT---HHHHHHHHHHHHHHHHHHHHHHHHHIIIIIHHHHHHH-TT--EEEEEEE--TTSS--S-TTTS-EEEEEE-SSTTTTT-EEE-HHHHHHHHHHHHHHHHHHHHHHHHHHHHHS---S----------HHHHHHHHHHHHHHHHHHHHHHHHHHHT-HHHHHHTT----

Solvent-accessible surface area (backbone atoms only — not comparable to full-atom values): 16730 Å² total; per-residue (Å²): 123,63,43,66,46,77,46,82,23,84,41,37,69,59,38,29,56,50,48,69,63,61,79,71,61,82,43,88,91,44,46,43,28,32,42,35,40,36,36,48,33,80,41,72,63,26,50,49,26,50,51,53,47,46,59,72,42,22,76,48,21,31,35,39,36,42,52,57,44,54,93,74,44,95,80,58,78,54,69,77,72,73,52,59,60,17,64,50,22,28,35,42,35,32,49,58,72,62,91,82,55,54,62,64,59,52,20,65,27,30,56,43,25,28,35,41,33,31,36,42,73,38,60,58,33,64,55,40,51,60,59,37,76,78,40,96,45,73,71,58,34,54,49,50,51,50,50,52,45,50,53,53,46,50,51,56,50,51,50,52,50,47,35,68,75,49,41,46,54,46,44,34,68,53,24,74,49,44,42,37,42,34,47,28,48,40,62,31,58,82,78,51,64,80,68,52,80,88,72,38,54,42,44,44,29,35,41,44,86,51,81,92,53,42,55,40,66,42,72,38,63,69,60,32,50,50,38,47,52,51,36,48,51,51,40,55,55,47,60,60,49,54,65,54,54,67,72,66,72,67,77,70,69,96,67,88,73,80,86,71,96,64,96,64,76,67,67,61,53,58,58,51,54,54,53,35,48,46,54,47,40,47,45,49,40,52,50,53,54,55,78,61,38,63,64,59,49,58,75,65,65,68,68,82,126

Radius of gyration: 22.09 Å; Cα contacts (8 Å, |Δi|>4): 424; chains: 1; bounding box: 44×57×67 Å

InterPro domains:
  IPR032675 Leucine-rich repeat domain superfamily [G3DSA:3.80.10.10] (1-210)

pLDDT: mean 72.0, std 15.77, range [38.03, 97.31]